Protein AF-X0XYL5-F1 (afdb_monomer_lite)

InterPro domains:
  IPR029063 S-adenosyl-L-methionine-dependent methyltransferase superfamily [G3DSA:3.40.50.150] (1-114)

Radius of gyration: 23.71 Å; chains: 1; bounding box: 48×34×96 Å

Sequence (244 aa):
TFLQTTERSFDIINISLLDSLTASAAGLYALNESHLYTIEAIEQALSKLRPKGILSITRMLKNPPRDSLKTLATVAEALGKYRASHPAEHIIMIRSWATATIVVSPHPFSDSQIRDARDFVSRCSFDFVHFPGIKPQDINLNHILEEPVYYQSAQRILSDESATFYHSYPYNIYPATDDRPYFFDFFKWKTLPHMIRAMPRQWLLFSEWGYLILAATLLQAVCASTVFIILPLFIAKPIKAVRS

Organism: NCBI:txid412755

Structure (mmCIF, N/CA/C/O backbone):
data_AF-X0XYL5-F1
#
_entry.id   AF-X0XYL5-F1
#
loop_
_atom_site.group_PDB
_atom_site.id
_atom_site.type_symbol
_atom_site.label_atom_id
_atom_site.label_alt_id
_atom_site.label_comp_id
_atom_site.label_asym_id
_atom_site.label_entity_id
_atom_site.label_seq_id
_atom_site.pdbx_PDB_ins_code
_atom_site.Cartn_x
_atom_site.Cartn_y
_atom_site.Cartn_z
_atom_site.occupancy
_atom_site.B_iso_or_equiv
_atom_site.auth_seq_id
_atom_site.auth_comp_id
_atom_site.auth_asym_id
_atom_site.auth_atom_id
_atom_site.pdbx_PDB_model_num
ATOM 1 N N . THR A 1 1 ? -12.067 -16.936 -8.744 1.00 63.50 1 THR A N 1
ATOM 2 C CA . THR A 1 1 ? -11.390 -17.019 -7.422 1.00 63.50 1 THR A CA 1
ATOM 3 C C . THR A 1 1 ? -12.337 -17.550 -6.356 1.00 63.50 1 THR A C 1
ATOM 5 O O . THR A 1 1 ? -13.529 -17.318 -6.474 1.00 63.50 1 THR A O 1
ATOM 8 N N . PHE A 1 2 ? -11.853 -18.232 -5.307 1.00 79.31 2 PHE A N 1
ATOM 9 C CA . PHE A 1 2 ? -12.688 -18.769 -4.207 1.00 79.31 2 PHE A CA 1
ATOM 10 C C . PHE A 1 2 ? -13.660 -17.734 -3.601 1.00 79.31 2 PHE A C 1
ATOM 12 O O . PHE A 1 2 ? -14.811 -18.059 -3.311 1.00 79.31 2 PHE A O 1
ATOM 19 N N . LEU A 1 3 ? -13.226 -16.473 -3.474 1.00 80.81 3 LEU A N 1
ATOM 20 C CA . LEU A 1 3 ? -14.065 -15.374 -2.981 1.00 80.81 3 LEU A CA 1
ATOM 21 C C . LEU A 1 3 ? -15.240 -15.020 -3.915 1.00 80.81 3 LEU A C 1
ATOM 23 O O . LEU A 1 3 ? -16.261 -14.548 -3.427 1.00 80.81 3 LEU A O 1
ATOM 27 N N . GLN A 1 4 ? -15.138 -15.287 -5.224 1.00 78.19 4 GLN A N 1
ATOM 28 C CA . GLN A 1 4 ? -16.235 -15.075 -6.184 1.00 78.19 4 GLN A CA 1
ATOM 29 C C . GLN A 1 4 ? -17.339 -16.123 -6.034 1.00 78.19 4 GLN A C 1
ATOM 31 O O . GLN A 1 4 ? -18.503 -15.823 -6.263 1.00 78.19 4 GLN A O 1
ATOM 36 N N . THR A 1 5 ? -16.980 -17.352 -5.663 1.00 83.44 5 THR A N 1
ATOM 37 C CA . THR A 1 5 ? -17.913 -18.487 -5.638 1.00 83.44 5 THR A CA 1
ATOM 38 C C . THR A 1 5 ? -18.524 -18.738 -4.264 1.00 83.44 5 THR A C 1
ATOM 40 O O . THR A 1 5 ? -19.523 -19.438 -4.158 1.00 83.44 5 THR A O 1
ATOM 43 N N . THR A 1 6 ? -17.911 -18.224 -3.196 1.00 87.19 6 THR A N 1
ATOM 44 C CA . THR A 1 6 ? -18.370 -18.472 -1.826 1.00 87.19 6 THR A CA 1
ATOM 45 C C . THR A 1 6 ? -19.394 -17.437 -1.369 1.00 87.19 6 THR A C 1
ATOM 47 O O . THR A 1 6 ? -19.210 -16.231 -1.541 1.00 87.19 6 THR A O 1
ATOM 50 N N . GLU A 1 7 ? -20.457 -17.892 -0.711 1.00 86.12 7 GLU A N 1
ATOM 51 C CA . GLU A 1 7 ? -21.422 -17.019 -0.026 1.00 86.12 7 GLU A CA 1
ATOM 52 C C . GLU A 1 7 ? -21.029 -16.726 1.428 1.00 86.12 7 GLU A C 1
ATOM 54 O O . GLU A 1 7 ? -21.658 -15.911 2.097 1.00 86.12 7 GLU A O 1
ATOM 59 N N . ARG A 1 8 ? -19.974 -17.372 1.940 1.00 90.44 8 ARG A N 1
ATOM 60 C CA . ARG A 1 8 ? -19.551 -17.205 3.334 1.00 90.44 8 ARG A CA 1
ATOM 61 C C . ARG A 1 8 ? -18.894 -15.846 3.565 1.00 90.44 8 ARG A C 1
ATOM 63 O O . ARG A 1 8 ? -18.091 -15.396 2.750 1.00 90.44 8 ARG A O 1
ATOM 70 N N . SER A 1 9 ? -19.173 -15.268 4.733 1.00 92.75 9 SER A N 1
ATOM 71 C CA . SER A 1 9 ? -18.467 -14.096 5.257 1.00 92.75 9 SER A CA 1
ATOM 72 C C . SER A 1 9 ? -17.418 -14.488 6.298 1.00 92.75 9 SER A C 1
ATOM 74 O O . SER A 1 9 ? -17.644 -15.392 7.112 1.00 92.75 9 SER A O 1
ATOM 76 N N . PHE A 1 10 ? -16.303 -13.763 6.309 1.00 95.06 10 PHE A N 1
ATOM 77 C CA . PHE A 1 10 ? -15.118 -14.052 7.114 1.00 95.06 10 PHE A CA 1
ATOM 78 C C . PHE A 1 10 ? -14.847 -12.956 8.149 1.00 95.06 10 PHE A C 1
ATOM 80 O O . PHE A 1 10 ? -15.151 -11.785 7.925 1.00 95.06 10 PHE A O 1
ATOM 87 N N . ASP A 1 11 ? -14.250 -13.331 9.279 1.00 95.31 11 ASP A N 1
ATOM 88 C CA . ASP A 1 11 ? -13.738 -12.367 10.263 1.00 95.31 11 ASP A CA 1
ATOM 89 C C . ASP A 1 11 ? -12.356 -11.840 9.858 1.00 95.31 11 ASP A C 1
ATOM 91 O O . ASP A 1 11 ? -12.018 -10.695 10.131 1.00 95.31 11 ASP A O 1
ATOM 95 N N . ILE A 1 12 ? -11.543 -12.665 9.197 1.00 95.62 12 ILE A N 1
ATOM 96 C CA . ILE A 1 12 ? -10.207 -12.284 8.740 1.00 95.62 12 ILE A CA 1
ATOM 97 C C . ILE A 1 12 ? -9.994 -12.842 7.338 1.00 95.62 12 ILE A C 1
ATOM 99 O O . ILE A 1 12 ? -10.179 -14.037 7.103 1.00 95.62 12 ILE A O 1
ATOM 103 N N . ILE A 1 13 ? -9.562 -11.979 6.424 1.00 95.06 13 ILE A N 1
ATOM 104 C CA . ILE A 1 13 ? -8.978 -12.370 5.141 1.00 95.06 13 ILE A CA 1
ATOM 105 C C . ILE A 1 13 ? -7.523 -11.911 5.176 1.00 95.06 13 ILE A C 1
ATOM 107 O O . ILE A 1 13 ? -7.245 -10.750 5.459 1.00 95.06 13 ILE A O 1
ATOM 111 N N . ASN A 1 14 ? -6.580 -12.817 4.926 1.00 92.94 14 ASN A N 1
ATOM 112 C CA . ASN A 1 14 ? -5.156 -12.499 4.975 1.00 92.94 14 ASN A CA 1
ATOM 113 C C . ASN A 1 14 ? -4.488 -12.806 3.638 1.00 92.94 14 ASN A C 1
ATOM 115 O O . ASN A 1 14 ? -4.497 -13.951 3.186 1.00 92.94 14 ASN A O 1
ATOM 119 N N . ILE A 1 15 ? -3.869 -11.791 3.043 1.00 89.56 15 ILE A N 1
ATOM 120 C CA . ILE A 1 15 ? -3.019 -11.928 1.865 1.00 89.56 15 ILE A CA 1
ATOM 121 C C . ILE A 1 15 ? -1.571 -11.980 2.356 1.00 89.56 15 ILE A C 1
ATOM 123 O O . ILE A 1 15 ? -0.951 -10.967 2.692 1.00 89.56 15 ILE A O 1
ATOM 127 N N . SER A 1 16 ? -1.072 -13.210 2.465 1.00 76.50 16 SER A N 1
ATOM 128 C CA . SER A 1 16 ? 0.205 -13.541 3.098 1.00 76.50 16 SER A CA 1
ATOM 129 C C . SER A 1 16 ? 1.414 -13.145 2.246 1.00 76.50 16 SER A C 1
ATOM 131 O O . SER A 1 16 ? 1.365 -13.140 1.019 1.00 76.50 16 SER A O 1
ATOM 133 N N . LEU A 1 17 ? 2.558 -12.935 2.903 1.00 72.69 17 LEU A N 1
ATOM 134 C CA . LEU A 1 17 ? 3.843 -12.649 2.254 1.00 72.69 17 LEU A CA 1
ATOM 135 C C . LEU A 1 17 ? 4.373 -13.809 1.380 1.00 72.69 17 LEU A C 1
ATOM 137 O O . LEU A 1 17 ? 5.239 -13.585 0.539 1.00 72.69 17 LEU A O 1
ATOM 141 N N . LEU A 1 18 ? 3.892 -15.044 1.565 1.00 57.97 18 LEU A N 1
ATOM 142 C CA . LEU A 1 18 ? 4.393 -16.248 0.877 1.00 57.97 18 LEU A CA 1
ATOM 143 C C . LEU A 1 18 ? 4.354 -16.153 -0.659 1.00 57.97 18 LEU A C 1
ATOM 145 O O . LEU A 1 18 ? 5.278 -16.642 -1.313 1.00 57.97 18 LEU A O 1
ATOM 149 N N . ASP A 1 19 ? 3.378 -15.438 -1.222 1.00 55.56 19 ASP A N 1
ATOM 150 C CA . ASP A 1 19 ? 3.300 -15.186 -2.669 1.00 55.56 19 ASP A CA 1
ATOM 151 C C . ASP A 1 19 ? 4.434 -14.275 -3.171 1.00 55.56 19 ASP A C 1
ATOM 153 O O . ASP A 1 19 ? 4.812 -14.319 -4.338 1.00 55.56 19 ASP A O 1
ATOM 157 N N . SER A 1 20 ? 5.025 -13.459 -2.290 1.00 51.75 20 SER A N 1
ATOM 158 C CA . SER A 1 20 ? 6.180 -12.612 -2.619 1.00 51.75 20 SER A CA 1
ATOM 159 C C . SER A 1 20 ? 7.513 -13.362 -2.591 1.00 51.75 20 SER A C 1
ATOM 161 O O . SER A 1 20 ? 8.421 -13.016 -3.342 1.00 51.75 20 SER A O 1
ATOM 163 N N . LEU A 1 21 ? 7.633 -14.388 -1.739 1.00 48.59 21 LEU A N 1
ATOM 164 C CA . LEU A 1 21 ? 8.860 -15.167 -1.551 1.00 48.59 21 LEU A CA 1
ATOM 165 C C . LEU A 1 21 ? 9.067 -16.161 -2.695 1.00 48.59 21 LEU A C 1
ATOM 167 O O . LEU A 1 21 ? 10.136 -16.170 -3.301 1.00 48.59 21 LEU A O 1
ATOM 171 N N . THR A 1 22 ? 8.041 -16.939 -3.047 1.00 47.28 22 THR A N 1
ATOM 172 C CA . THR A 1 22 ? 8.106 -17.906 -4.162 1.00 47.28 22 THR A CA 1
ATOM 173 C C . THR A 1 22 ? 8.287 -17.228 -5.521 1.00 47.28 22 THR A C 1
ATOM 175 O O . THR A 1 22 ? 8.944 -17.773 -6.404 1.00 47.28 22 THR A O 1
ATOM 178 N N . ALA A 1 23 ? 7.783 -16.005 -5.676 1.00 49.09 23 ALA A N 1
ATOM 179 C CA . ALA A 1 23 ? 7.851 -15.272 -6.932 1.00 49.09 23 ALA A CA 1
ATOM 180 C C . ALA A 1 23 ? 9.105 -14.383 -7.105 1.00 49.09 23 ALA A C 1
ATOM 182 O O . ALA A 1 23 ? 9.326 -13.816 -8.175 1.00 49.09 23 ALA A O 1
ATOM 183 N N . SER A 1 24 ? 9.960 -14.289 -6.081 1.00 44.91 24 SER A N 1
ATOM 184 C CA . SER A 1 24 ? 11.189 -13.476 -6.079 1.00 44.91 24 SER A CA 1
ATOM 185 C C . SER A 1 24 ? 12.369 -14.063 -6.879 1.00 44.91 24 SER A C 1
ATOM 187 O O . SER A 1 24 ? 13.399 -13.407 -7.020 1.00 44.91 24 SER A O 1
ATOM 189 N N . ALA A 1 25 ? 12.241 -15.271 -7.436 1.00 44.97 25 ALA A N 1
ATOM 190 C CA . ALA A 1 25 ? 13.390 -16.072 -7.863 1.00 44.97 25 ALA A CA 1
ATOM 191 C C . ALA A 1 25 ? 14.099 -15.666 -9.179 1.00 44.97 25 ALA A C 1
ATOM 193 O O . ALA A 1 25 ? 15.120 -16.274 -9.485 1.00 44.97 25 ALA A O 1
ATOM 194 N N . ALA A 1 26 ? 13.635 -14.689 -9.980 1.00 44.34 26 ALA A N 1
ATOM 195 C CA . ALA A 1 26 ? 14.262 -14.469 -11.304 1.00 44.34 26 ALA A CA 1
ATOM 196 C C . ALA A 1 26 ? 14.123 -13.081 -11.974 1.00 44.34 26 ALA A C 1
ATOM 198 O O . ALA A 1 26 ? 14.318 -12.981 -13.182 1.00 44.34 26 ALA A O 1
ATOM 199 N N . GLY A 1 27 ? 13.754 -12.000 -11.273 1.00 47.53 27 GLY A N 1
ATOM 200 C CA . GLY A 1 27 ? 13.695 -10.648 -11.880 1.00 47.53 27 GLY A CA 1
ATOM 201 C C . GLY A 1 27 ? 12.648 -10.441 -12.998 1.00 47.53 27 GLY A C 1
ATOM 202 O O . GLY A 1 27 ? 12.496 -9.331 -13.499 1.00 47.53 27 GLY A O 1
ATOM 203 N N . LEU A 1 28 ? 11.883 -11.480 -13.346 1.00 51.81 28 LEU A N 1
ATOM 204 C CA . LEU A 1 28 ? 10.793 -11.501 -14.332 1.00 51.81 28 LEU A CA 1
ATOM 205 C C . LEU A 1 28 ? 9.436 -11.038 -13.752 1.00 51.81 28 LEU A C 1
ATOM 207 O O . LEU A 1 28 ? 8.401 -11.175 -14.398 1.00 51.81 28 LEU A O 1
ATOM 211 N N . TYR A 1 29 ? 9.416 -10.500 -12.526 1.00 63.84 29 TYR A N 1
ATOM 212 C CA . TYR A 1 29 ? 8.187 -10.317 -11.743 1.00 63.84 29 TYR A CA 1
ATOM 213 C C . TYR A 1 29 ? 7.312 -9.138 -12.183 1.00 63.84 29 TYR A C 1
ATOM 215 O O . TYR A 1 29 ? 6.097 -9.215 -12.049 1.00 63.84 29 TYR A O 1
ATOM 223 N N . ALA A 1 30 ? 7.894 -8.084 -12.766 1.00 57.09 30 ALA A N 1
ATOM 224 C CA . ALA A 1 30 ? 7.129 -6.936 -13.266 1.00 57.09 30 ALA A CA 1
ATOM 225 C C . ALA A 1 30 ? 6.091 -7.317 -14.341 1.00 57.09 30 ALA A C 1
ATOM 227 O O . ALA A 1 30 ? 5.104 -6.613 -14.518 1.00 57.09 30 ALA A O 1
ATOM 228 N N . LEU A 1 31 ? 6.313 -8.439 -15.032 1.00 59.81 31 LEU A N 1
ATOM 229 C CA . LEU A 1 31 ? 5.459 -8.951 -16.106 1.00 59.81 31 LEU A CA 1
ATOM 230 C C . LEU A 1 31 ? 4.443 -9.988 -15.612 1.00 59.81 31 LEU A C 1
ATOM 232 O O . LEU A 1 31 ? 3.652 -10.484 -16.406 1.00 59.81 31 LEU A O 1
ATOM 236 N N . ASN A 1 32 ? 4.494 -10.363 -14.330 1.00 66.00 32 ASN A N 1
ATOM 237 C CA . ASN A 1 32 ? 3.594 -11.359 -13.772 1.00 66.00 32 ASN A CA 1
ATOM 238 C C . ASN A 1 32 ? 2.282 -10.693 -13.342 1.00 66.00 32 ASN A C 1
ATOM 240 O O . ASN A 1 32 ? 2.279 -9.717 -12.584 1.00 66.00 32 ASN A O 1
ATOM 244 N N . GLU A 1 33 ? 1.175 -11.231 -13.837 1.00 68.94 33 GLU A N 1
ATOM 245 C CA . GLU A 1 33 ? -0.166 -10.765 -13.523 1.00 68.94 33 GLU A CA 1
ATOM 246 C C . GLU A 1 33 ? -0.575 -11.263 -12.136 1.00 68.94 33 GLU A C 1
ATOM 248 O O . GLU A 1 33 ? -0.563 -12.458 -11.838 1.00 68.94 33 GLU A O 1
ATOM 253 N N . SER A 1 34 ? -0.946 -10.332 -11.261 1.00 77.44 34 SER A N 1
ATOM 254 C CA . SER A 1 34 ? -1.435 -10.641 -9.927 1.00 77.44 34 SER A CA 1
ATOM 255 C C . SER A 1 34 ? -2.778 -9.975 -9.682 1.00 77.44 34 SER A C 1
ATOM 257 O O . SER A 1 34 ? -2.866 -8.824 -9.258 1.00 77.44 34 SER A O 1
ATOM 259 N N . HIS A 1 35 ? -3.834 -10.760 -9.875 1.00 81.75 35 HIS A N 1
ATOM 260 C CA . HIS A 1 35 ? -5.211 -10.372 -9.572 1.00 81.75 35 HIS A CA 1
ATOM 261 C C . HIS A 1 35 ? -5.528 -10.349 -8.069 1.00 81.75 35 HIS A C 1
ATOM 263 O O . HIS A 1 35 ? -6.663 -10.112 -7.691 1.00 81.75 35 HIS A O 1
ATOM 269 N N . LEU A 1 36 ? -4.565 -10.633 -7.184 1.00 84.75 36 LEU A N 1
ATOM 270 C CA . LEU A 1 36 ? -4.791 -10.584 -5.732 1.00 84.75 36 LEU A CA 1
ATOM 271 C C . LEU A 1 36 ? -4.647 -9.174 -5.152 1.00 84.75 36 LEU A C 1
ATOM 273 O O . LEU A 1 36 ? -5.128 -8.915 -4.052 1.00 84.75 36 LEU A O 1
ATOM 277 N N . TYR A 1 37 ? -3.977 -8.277 -5.875 1.00 87.12 37 TYR A N 1
ATOM 278 C CA . TYR A 1 37 ? -3.655 -6.927 -5.410 1.00 87.12 37 TYR A CA 1
ATOM 279 C C . TYR A 1 37 ? -4.290 -5.850 -6.293 1.00 87.12 37 TYR A C 1
ATOM 281 O O . TYR A 1 37 ? -3.730 -4.763 -6.421 1.00 87.12 37 TYR A O 1
ATOM 289 N N . THR A 1 38 ? -5.418 -6.160 -6.933 1.00 93.56 38 THR A N 1
ATOM 290 C CA . THR A 1 38 ? -6.198 -5.207 -7.728 1.00 93.56 38 THR A CA 1
ATOM 291 C C . THR A 1 38 ? -7.268 -4.540 -6.874 1.00 93.56 38 THR A C 1
ATOM 293 O O . THR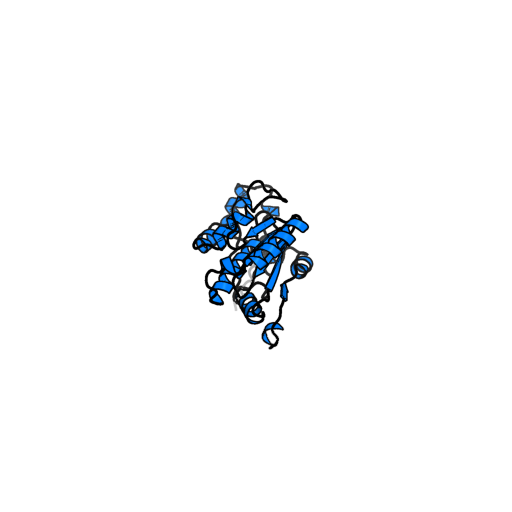 A 1 38 ? -7.660 -5.050 -5.819 1.00 93.56 38 THR A O 1
ATOM 296 N N . ILE A 1 39 ? -7.745 -3.383 -7.328 1.00 95.94 39 ILE A N 1
ATOM 297 C CA . ILE A 1 39 ? -8.856 -2.667 -6.701 1.00 95.94 39 ILE A CA 1
ATOM 298 C C . ILE A 1 39 ? -10.071 -3.588 -6.562 1.00 95.94 39 ILE A C 1
ATOM 300 O O . ILE A 1 39 ? -10.652 -3.687 -5.485 1.00 95.94 39 ILE A O 1
ATOM 304 N N . GLU A 1 40 ? -10.408 -4.298 -7.635 1.00 94.62 40 GLU A N 1
ATOM 305 C CA . GLU A 1 40 ? -11.567 -5.183 -7.713 1.00 94.62 40 GLU A CA 1
ATOM 306 C C . GLU A 1 40 ? -11.446 -6.360 -6.732 1.00 94.62 40 GLU A C 1
ATOM 308 O O . GLU A 1 40 ? -12.409 -6.716 -6.048 1.00 94.62 40 GLU A O 1
ATOM 313 N N . ALA A 1 41 ? -10.247 -6.933 -6.590 1.00 92.38 41 ALA A N 1
ATOM 314 C CA . ALA A 1 41 ? -9.998 -8.005 -5.633 1.00 92.38 41 ALA A CA 1
ATOM 315 C C . ALA A 1 41 ? -10.093 -7.535 -4.176 1.00 92.38 41 ALA A C 1
ATOM 317 O O . ALA A 1 41 ? -10.631 -8.255 -3.331 1.00 92.38 41 ALA A O 1
ATOM 318 N N . ILE A 1 42 ? -9.608 -6.326 -3.874 1.00 95.19 42 ILE A N 1
ATOM 319 C CA . ILE A 1 42 ? -9.721 -5.736 -2.534 1.00 95.19 42 ILE A CA 1
ATOM 320 C C . ILE A 1 42 ? -11.181 -5.398 -2.222 1.00 95.19 42 ILE A C 1
ATOM 322 O O . ILE A 1 42 ? -11.658 -5.741 -1.142 1.00 95.19 42 ILE A O 1
ATOM 326 N N . GLU A 1 43 ? -11.914 -4.794 -3.158 1.00 94.88 43 GLU A N 1
ATOM 327 C CA . GLU A 1 43 ? -13.347 -4.512 -3.017 1.00 94.88 43 GLU A CA 1
ATOM 328 C C . GLU A 1 43 ? -14.138 -5.803 -2.759 1.00 94.88 43 GLU A C 1
ATOM 330 O O . GLU A 1 43 ? -14.950 -5.889 -1.832 1.00 94.88 43 GLU A O 1
ATOM 335 N N . GLN A 1 44 ? -13.829 -6.859 -3.513 1.00 93.00 44 GLN A N 1
ATOM 336 C CA . GLN A 1 44 ? -14.413 -8.171 -3.291 1.00 93.00 44 GLN A CA 1
ATOM 337 C C . GLN A 1 44 ? -14.068 -8.728 -1.907 1.00 93.00 44 GLN A C 1
ATOM 339 O O . GLN A 1 44 ? -14.961 -9.242 -1.229 1.00 93.00 44 GLN A O 1
ATOM 344 N N . ALA A 1 45 ? -12.812 -8.635 -1.470 1.00 94.19 45 ALA A N 1
ATOM 345 C CA . ALA A 1 45 ? -12.420 -9.076 -0.137 1.00 94.19 45 ALA A CA 1
ATOM 346 C C . ALA A 1 45 ? -13.210 -8.324 0.946 1.00 94.19 45 ALA A C 1
ATOM 348 O O . ALA A 1 45 ? -13.773 -8.970 1.829 1.00 94.19 45 ALA A O 1
ATOM 349 N N . LEU A 1 46 ? -13.345 -6.998 0.831 1.00 94.44 46 LEU A N 1
ATOM 350 C CA . LEU A 1 46 ? -14.139 -6.173 1.747 1.00 94.44 46 LEU A CA 1
ATOM 351 C C . LEU A 1 46 ? -15.611 -6.608 1.790 1.00 94.44 46 LEU A C 1
ATOM 353 O O . LEU A 1 46 ? -16.158 -6.775 2.877 1.00 94.44 46 LEU A O 1
ATOM 357 N N . SER A 1 47 ? -16.226 -6.896 0.636 1.00 93.50 47 SER A N 1
ATOM 358 C CA . SER A 1 47 ? -17.623 -7.363 0.559 1.00 93.50 47 SER A CA 1
ATOM 359 C C . SER A 1 47 ? -17.873 -8.717 1.244 1.00 93.50 47 SER A C 1
ATOM 361 O O . SER A 1 47 ? -19.008 -9.053 1.585 1.00 93.50 47 SER A O 1
ATOM 363 N N . LYS A 1 48 ? -16.816 -9.518 1.441 1.00 94.56 48 LYS A N 1
ATOM 364 C CA . LYS A 1 48 ? -16.873 -10.830 2.102 1.00 94.56 48 LYS A CA 1
ATOM 365 C C . LYS A 1 48 ? -16.454 -10.773 3.568 1.00 94.56 48 LYS A C 1
ATOM 367 O O . LYS A 1 48 ? -16.484 -11.807 4.239 1.00 94.56 48 LYS A O 1
ATOM 372 N N . LEU A 1 49 ? -16.096 -9.607 4.096 1.00 95.38 49 LEU A N 1
ATOM 373 C CA . LEU A 1 49 ? -15.838 -9.444 5.521 1.00 95.38 49 LEU A CA 1
ATOM 374 C C . LEU A 1 49 ? -17.139 -9.241 6.294 1.00 95.38 49 LEU A C 1
ATOM 376 O O . LEU A 1 49 ? -18.082 -8.596 5.843 1.00 95.38 49 LEU A O 1
ATOM 380 N N . ARG A 1 50 ? -17.181 -9.786 7.509 1.00 94.44 50 ARG A N 1
ATOM 381 C CA . ARG A 1 50 ? -18.205 -9.420 8.494 1.00 94.44 50 ARG A CA 1
ATOM 382 C C . ARG A 1 50 ? -18.001 -7.966 8.949 1.00 94.44 50 ARG A C 1
ATOM 384 O O . ARG A 1 50 ? -16.905 -7.436 8.787 1.00 94.44 50 ARG A O 1
ATOM 391 N N . PRO A 1 51 ? -18.989 -7.323 9.602 1.00 89.44 51 PRO A N 1
ATOM 392 C CA . PRO A 1 51 ? -18.881 -5.914 9.995 1.00 89.44 51 PRO A CA 1
ATOM 393 C C . PRO A 1 51 ? -17.644 -5.553 10.831 1.00 89.44 51 PRO A C 1
ATOM 395 O O . PRO A 1 51 ? -17.117 -4.457 10.682 1.00 89.44 51 PRO A O 1
ATOM 398 N N . LYS A 1 52 ? -17.171 -6.474 11.682 1.00 89.81 52 LYS A N 1
ATOM 399 C CA . LYS A 1 52 ? -15.951 -6.322 12.498 1.00 89.81 52 LYS A CA 1
ATOM 400 C C . LYS A 1 52 ? -14.728 -7.037 11.912 1.00 89.81 52 LYS A C 1
ATOM 402 O O . LYS A 1 52 ? -13.714 -7.164 12.594 1.00 89.81 52 LYS A O 1
ATOM 407 N N . GLY A 1 53 ? -14.858 -7.578 10.705 1.00 95.19 53 GLY A N 1
ATOM 408 C CA . GLY A 1 53 ? -13.803 -8.333 10.059 1.00 95.19 53 GLY A CA 1
ATOM 409 C C . GLY A 1 53 ? -12.726 -7.431 9.470 1.00 95.19 53 GLY A C 1
ATOM 410 O O . GLY A 1 53 ? -12.961 -6.251 9.220 1.00 95.19 53 GLY A O 1
ATOM 411 N N . ILE A 1 54 ? -11.545 -7.997 9.240 1.00 96.88 54 ILE A N 1
ATOM 412 C CA . ILE A 1 54 ? -10.393 -7.269 8.709 1.00 96.88 54 ILE A CA 1
ATOM 413 C C . ILE A 1 54 ? -9.743 -7.991 7.528 1.00 96.88 54 ILE A C 1
ATOM 415 O O . ILE A 1 54 ? -9.612 -9.216 7.506 1.00 96.88 54 ILE A O 1
ATOM 419 N N . LEU A 1 55 ? -9.290 -7.207 6.557 1.00 97.19 55 LEU A N 1
ATOM 420 C CA . LEU A 1 55 ? -8.370 -7.627 5.510 1.00 97.19 55 LEU A CA 1
ATOM 421 C C . LEU A 1 55 ? -6.955 -7.240 5.936 1.00 97.19 55 LEU A C 1
ATOM 423 O O . LEU A 1 55 ? -6.693 -6.072 6.195 1.00 97.19 55 LEU A O 1
ATOM 427 N N . SER A 1 56 ? -6.045 -8.206 5.993 1.00 96.62 56 SER A N 1
ATOM 428 C CA . SER A 1 56 ? -4.628 -7.989 6.293 1.00 96.62 56 SER A CA 1
ATOM 429 C C . SER A 1 56 ? -3.784 -8.284 5.059 1.00 96.62 56 SER A C 1
ATOM 431 O O . SER A 1 56 ? -3.904 -9.355 4.464 1.00 96.62 56 SER A O 1
ATOM 433 N N . ILE A 1 57 ? -2.926 -7.343 4.671 1.00 95.62 57 ILE A N 1
ATOM 434 C CA . ILE A 1 57 ? -2.006 -7.480 3.539 1.00 95.62 57 ILE A CA 1
ATOM 435 C C . ILE A 1 57 ? -0.598 -7.133 4.012 1.00 95.62 57 ILE A C 1
ATOM 437 O O . ILE A 1 57 ? -0.339 -5.998 4.416 1.00 95.62 57 ILE A O 1
ATOM 441 N N . THR A 1 58 ? 0.331 -8.089 3.931 1.00 93.56 58 THR A N 1
ATOM 442 C CA . THR A 1 58 ? 1.734 -7.880 4.327 1.00 93.56 58 THR A CA 1
ATOM 443 C C . THR A 1 58 ? 2.661 -7.925 3.119 1.00 93.56 58 THR A C 1
ATOM 445 O O . THR A 1 58 ? 2.628 -8.873 2.336 1.00 93.56 58 THR A O 1
ATOM 448 N N . ARG A 1 59 ? 3.537 -6.922 2.990 1.00 91.12 59 ARG A N 1
ATOM 449 C CA . ARG A 1 59 ? 4.547 -6.812 1.925 1.00 91.12 59 ARG A CA 1
ATOM 450 C C . ARG A 1 59 ? 5.941 -6.565 2.499 1.00 91.12 59 ARG A C 1
ATOM 452 O O . ARG A 1 59 ? 6.077 -5.971 3.567 1.00 91.12 59 ARG A O 1
ATOM 459 N N . MET A 1 60 ? 6.977 -6.977 1.767 1.00 87.75 60 MET A N 1
ATOM 460 C CA . MET A 1 60 ? 8.363 -6.616 2.089 1.00 87.75 60 MET A CA 1
ATOM 461 C C . MET A 1 60 ? 8.554 -5.100 1.982 1.00 87.75 60 MET A C 1
ATOM 463 O O . MET A 1 60 ? 8.090 -4.475 1.024 1.00 87.75 60 MET A O 1
ATOM 467 N N . LEU A 1 61 ? 9.272 -4.519 2.941 1.00 88.56 61 LEU A N 1
ATOM 468 C CA . LEU A 1 61 ? 9.769 -3.156 2.830 1.00 88.56 61 LEU A CA 1
ATOM 469 C C . LEU A 1 61 ? 10.855 -3.095 1.764 1.00 88.56 61 LEU A C 1
ATOM 471 O O . LEU A 1 61 ? 11.678 -3.998 1.617 1.00 88.56 61 LEU A O 1
ATOM 475 N N . LYS A 1 62 ? 10.868 -1.989 1.031 1.00 85.19 62 LYS A N 1
ATOM 476 C CA . LYS A 1 62 ? 11.909 -1.669 0.061 1.00 85.19 62 LYS A CA 1
ATOM 477 C C . LYS A 1 62 ? 12.324 -0.231 0.289 1.00 85.19 62 LYS A C 1
ATOM 479 O O . LYS A 1 62 ? 11.494 0.602 0.634 1.00 85.19 62 LYS A O 1
ATOM 484 N N . ASN A 1 63 ? 13.597 0.062 0.080 1.00 79.88 63 ASN A N 1
ATOM 485 C CA . ASN A 1 63 ? 14.072 1.434 0.032 1.00 79.88 63 ASN A CA 1
ATOM 486 C C . ASN A 1 63 ? 14.515 1.739 -1.407 1.00 79.88 63 ASN A C 1
ATOM 488 O O . ASN A 1 63 ? 15.337 0.986 -1.927 1.00 79.88 63 ASN A O 1
ATOM 492 N N . PRO A 1 64 ? 13.973 2.766 -2.082 1.00 85.81 64 PRO A N 1
ATOM 493 C CA . PRO A 1 64 ? 12.788 3.540 -1.701 1.00 85.81 64 PRO A CA 1
ATOM 494 C C . PRO A 1 64 ? 11.496 2.688 -1.652 1.00 85.81 64 PRO A C 1
ATOM 496 O O . PRO A 1 64 ? 11.446 1.634 -2.306 1.00 85.81 64 PRO A O 1
ATOM 499 N N . PRO A 1 65 ? 10.465 3.114 -0.891 1.00 90.81 65 PRO A N 1
ATOM 500 C CA . PRO A 1 65 ? 9.196 2.392 -0.764 1.00 90.81 65 PRO A CA 1
ATOM 501 C C . PRO A 1 65 ? 8.501 2.124 -2.109 1.00 90.81 65 PRO A C 1
ATOM 503 O O . PRO A 1 65 ? 8.380 3.005 -2.951 1.00 90.81 65 PRO A O 1
ATOM 506 N N . ARG A 1 66 ? 8.022 0.894 -2.324 1.00 90.25 66 ARG A N 1
ATOM 507 C CA . ARG A 1 66 ? 7.382 0.470 -3.587 1.00 90.25 66 ARG A CA 1
ATOM 508 C C . ARG A 1 66 ? 6.098 -0.310 -3.324 1.00 90.25 66 ARG A C 1
ATOM 510 O O . ARG A 1 66 ? 5.032 0.291 -3.232 1.00 90.25 66 ARG A O 1
ATOM 517 N N . ASP A 1 67 ? 6.212 -1.624 -3.121 1.00 90.44 67 ASP A N 1
ATOM 518 C CA . ASP A 1 67 ? 5.094 -2.556 -2.933 1.00 90.44 67 ASP A CA 1
ATOM 519 C C . ASP A 1 67 ? 4.093 -2.073 -1.881 1.00 90.44 67 ASP A C 1
ATOM 521 O O . ASP A 1 67 ? 2.890 -2.053 -2.125 1.00 90.44 67 ASP A O 1
ATOM 525 N N . SER A 1 68 ? 4.582 -1.648 -0.716 1.00 93.50 68 SER A N 1
ATOM 526 C CA . SER A 1 68 ? 3.734 -1.179 0.381 1.00 93.50 68 SER A CA 1
ATOM 527 C C . SER A 1 68 ? 2.944 0.080 0.015 1.00 93.50 68 SER A C 1
ATOM 529 O O . SER A 1 68 ? 1.788 0.199 0.404 1.00 93.50 68 SER A O 1
ATOM 531 N N . LEU A 1 69 ? 3.534 0.996 -0.764 1.00 95.94 69 LEU A N 1
ATOM 532 C CA . LEU A 1 69 ? 2.855 2.215 -1.212 1.00 95.94 69 LEU A CA 1
ATOM 533 C C . LEU A 1 69 ? 1.820 1.918 -2.291 1.00 95.94 69 LEU A C 1
ATOM 535 O O . LEU A 1 69 ? 0.702 2.408 -2.196 1.00 95.94 69 LEU A O 1
ATOM 539 N N . LYS A 1 70 ? 2.154 1.075 -3.275 1.00 95.69 70 LYS A N 1
ATOM 540 C CA . LYS A 1 70 ? 1.188 0.649 -4.297 1.00 95.69 70 LYS A CA 1
ATOM 541 C C . LYS A 1 70 ? 0.032 -0.140 -3.681 1.00 95.69 70 LYS A C 1
ATOM 543 O O . LYS A 1 70 ? -1.111 0.039 -4.086 1.00 95.69 70 LYS A O 1
ATOM 548 N N . THR A 1 71 ? 0.306 -0.959 -2.660 1.00 95.75 71 THR A N 1
ATOM 549 C CA . THR A 1 71 ? -0.742 -1.647 -1.884 1.00 95.75 71 THR A CA 1
ATOM 550 C C . THR A 1 71 ? -1.654 -0.634 -1.205 1.00 95.75 71 THR A C 1
ATOM 552 O O . THR A 1 71 ? -2.865 -0.723 -1.362 1.00 95.75 71 THR A O 1
ATOM 555 N N . LEU A 1 72 ? -1.091 0.353 -0.497 1.00 97.69 72 LEU A N 1
ATOM 556 C CA . LEU A 1 72 ? -1.877 1.389 0.174 1.00 97.69 72 LEU A CA 1
ATOM 557 C C . LEU A 1 72 ? -2.720 2.199 -0.819 1.00 97.69 72 LEU A C 1
ATOM 559 O O . LEU A 1 72 ? -3.899 2.415 -0.568 1.00 97.69 72 LEU A O 1
ATOM 563 N N . ALA A 1 73 ? -2.137 2.587 -1.954 1.00 97.44 73 ALA A N 1
ATOM 564 C CA . ALA A 1 73 ? -2.833 3.287 -3.029 1.00 97.44 73 ALA A CA 1
ATOM 565 C C . ALA A 1 73 ? -4.009 2.462 -3.574 1.00 97.44 73 ALA A C 1
ATOM 567 O O . ALA A 1 73 ? -5.115 2.972 -3.720 1.00 97.44 73 ALA A O 1
ATOM 568 N N . THR A 1 74 ? -3.786 1.167 -3.817 1.00 96.94 74 THR A N 1
ATOM 569 C CA . THR A 1 74 ? -4.828 0.250 -4.302 1.00 96.94 74 THR A CA 1
ATOM 570 C C . THR A 1 74 ? -5.941 0.070 -3.267 1.00 96.94 74 THR A C 1
ATOM 572 O O . THR A 1 74 ? -7.115 0.117 -3.617 1.00 96.94 74 THR A O 1
ATOM 575 N N . VAL A 1 75 ? -5.589 -0.073 -1.986 1.00 97.31 75 VAL A N 1
ATOM 576 C CA . VAL A 1 75 ? -6.553 -0.150 -0.877 1.00 97.31 75 VAL A CA 1
ATOM 577 C C . VAL A 1 75 ? -7.387 1.127 -0.769 1.00 97.31 75 VAL A C 1
ATOM 579 O O . VAL A 1 75 ? -8.604 1.043 -0.625 1.00 97.31 75 VAL A O 1
ATOM 582 N N . ALA A 1 76 ? -6.751 2.298 -0.831 1.00 96.69 76 ALA A N 1
ATOM 583 C CA . ALA A 1 76 ? -7.432 3.584 -0.717 1.00 96.69 76 ALA A CA 1
ATOM 584 C C . ALA A 1 76 ? -8.454 3.779 -1.848 1.00 96.69 76 ALA A C 1
ATOM 586 O O . ALA A 1 76 ? -9.602 4.140 -1.588 1.00 96.69 76 ALA A O 1
ATOM 587 N N . GLU A 1 77 ? -8.066 3.453 -3.084 1.00 96.06 77 GLU A N 1
ATOM 588 C CA . GLU A 1 77 ? -8.952 3.511 -4.251 1.00 96.06 77 GLU A CA 1
ATOM 589 C C . GLU A 1 77 ? -10.099 2.488 -4.149 1.00 96.06 77 GLU A C 1
ATOM 591 O O . GLU A 1 77 ? -11.254 2.807 -4.436 1.00 96.06 77 GLU A O 1
ATOM 596 N N . ALA A 1 78 ? -9.815 1.271 -3.671 1.00 96.44 78 ALA A N 1
ATOM 597 C CA . ALA A 1 78 ? -10.830 0.240 -3.462 1.00 96.44 78 ALA A CA 1
ATOM 598 C C . ALA A 1 78 ? -11.866 0.629 -2.405 1.00 96.44 78 ALA A C 1
ATOM 600 O O . ALA A 1 78 ? -13.056 0.409 -2.609 1.00 96.44 78 ALA A O 1
ATOM 601 N N . LEU A 1 79 ? -11.447 1.261 -1.307 1.00 96.25 79 LEU A N 1
ATOM 602 C CA . LEU A 1 79 ? -12.369 1.817 -0.312 1.00 96.25 79 LEU A CA 1
ATOM 603 C C . LEU A 1 79 ? -13.242 2.931 -0.902 1.00 96.25 79 LEU A C 1
ATOM 605 O O . LEU A 1 79 ? -14.434 2.996 -0.598 1.00 96.25 79 LEU A O 1
ATOM 609 N N . GLY A 1 80 ? -12.675 3.760 -1.785 1.00 93.19 80 GLY A N 1
ATOM 610 C CA . GLY A 1 80 ? -13.425 4.753 -2.554 1.00 93.19 80 GLY A CA 1
ATOM 611 C C . GLY A 1 80 ? -14.527 4.116 -3.409 1.00 93.19 80 GLY A C 1
ATOM 612 O O . GLY A 1 80 ? -15.688 4.521 -3.314 1.00 93.19 80 GLY A O 1
ATOM 613 N N . LYS A 1 81 ? -14.206 3.066 -4.181 1.00 92.12 81 LYS A N 1
ATOM 614 C CA . LYS A 1 81 ? -15.199 2.311 -4.975 1.00 92.12 81 LYS A CA 1
ATOM 615 C C . LYS A 1 81 ? -16.228 1.579 -4.110 1.00 92.12 81 LYS A C 1
ATOM 617 O O . LYS A 1 81 ? -17.415 1.596 -4.433 1.00 92.12 81 LYS A O 1
ATOM 622 N N . TYR A 1 82 ? -15.799 1.052 -2.962 1.00 90.44 82 TYR A N 1
ATOM 623 C CA . TYR A 1 82 ? -16.658 0.444 -1.941 1.00 90.44 82 TYR A CA 1
ATOM 624 C C . TYR A 1 82 ? -17.585 1.463 -1.240 1.00 90.44 82 TYR A C 1
ATOM 626 O O . TYR A 1 82 ? -18.412 1.086 -0.411 1.00 90.44 82 TYR A O 1
ATOM 634 N N . ARG A 1 83 ? -17.493 2.758 -1.589 1.00 88.38 83 ARG A N 1
ATOM 635 C CA . ARG A 1 83 ? -18.282 3.875 -1.036 1.00 88.38 83 ARG A CA 1
ATOM 636 C C . ARG A 1 83 ? -18.066 4.102 0.461 1.00 88.38 83 ARG A C 1
ATOM 638 O O . ARG A 1 83 ? -18.952 4.618 1.143 1.00 88.38 83 ARG A O 1
ATOM 645 N N . ALA A 1 84 ? -16.888 3.748 0.971 1.00 87.38 84 ALA A N 1
ATOM 646 C CA . ALA A 1 84 ? -16.483 4.114 2.319 1.00 87.38 84 ALA A CA 1
ATOM 647 C C . ALA A 1 84 ? -16.298 5.638 2.407 1.00 87.38 84 ALA A C 1
ATOM 649 O O . ALA A 1 84 ? -15.568 6.238 1.616 1.00 87.38 84 ALA A O 1
ATOM 650 N N . SER A 1 85 ? -16.962 6.280 3.368 1.00 84.12 85 SER A N 1
ATOM 651 C CA . SER A 1 85 ? -16.692 7.683 3.687 1.00 84.12 85 SER A CA 1
ATOM 652 C C . SER A 1 85 ? -15.336 7.783 4.385 1.00 84.12 85 SER A C 1
ATOM 654 O O . SER A 1 85 ? -15.084 7.036 5.319 1.00 84.12 85 SER A O 1
ATOM 656 N N . HIS A 1 86 ? -14.475 8.698 3.936 1.00 91.69 86 HIS A N 1
ATOM 657 C CA . HIS A 1 86 ? -13.122 8.899 4.475 1.00 91.69 86 HIS A CA 1
ATOM 658 C C . HIS A 1 86 ? -12.274 7.604 4.526 1.00 91.69 86 HIS A C 1
ATOM 660 O O . HIS A 1 86 ? -12.036 7.059 5.604 1.00 91.69 86 HIS A O 1
ATOM 666 N N . PRO A 1 87 ? -11.736 7.123 3.384 1.00 94.12 87 PRO A N 1
ATOM 667 C CA . PRO A 1 87 ? -10.946 5.884 3.310 1.00 94.12 87 PRO A CA 1
ATOM 668 C C . PRO A 1 87 ? -9.829 5.753 4.358 1.00 94.12 87 PRO A C 1
ATOM 670 O O . PRO A 1 87 ? -9.542 4.655 4.829 1.00 94.12 87 PRO A O 1
ATOM 673 N N . ALA A 1 88 ? -9.221 6.867 4.774 1.00 96.19 88 ALA A N 1
ATOM 674 C CA . ALA A 1 88 ? -8.188 6.886 5.805 1.00 96.19 88 ALA A CA 1
ATOM 675 C C . ALA A 1 88 ? -8.660 6.346 7.171 1.00 96.19 88 ALA A C 1
ATOM 677 O O . ALA A 1 88 ? -7.840 5.817 7.921 1.00 96.19 88 ALA A O 1
ATOM 678 N N . GLU A 1 89 ? -9.953 6.444 7.499 1.00 97.44 89 GLU A N 1
ATOM 679 C CA . GLU A 1 89 ? -10.517 5.947 8.764 1.00 97.44 89 GLU A CA 1
ATOM 680 C C . GLU A 1 89 ? -10.654 4.416 8.800 1.00 97.44 89 GLU A C 1
ATOM 682 O O . GLU A 1 89 ? -10.771 3.805 9.863 1.00 97.44 89 GLU A O 1
ATOM 687 N N . HIS A 1 90 ? -10.598 3.782 7.631 1.00 97.62 90 HIS A N 1
ATOM 688 C CA . HIS A 1 90 ? -10.757 2.343 7.439 1.00 97.62 90 HIS A CA 1
ATOM 689 C C . HIS A 1 90 ? -9.424 1.590 7.391 1.00 97.62 90 HIS A C 1
ATOM 691 O O . HIS A 1 90 ? -9.418 0.380 7.155 1.00 97.62 90 HIS A O 1
ATOM 697 N N . ILE A 1 91 ? -8.296 2.286 7.572 1.00 98.38 91 ILE A N 1
ATOM 698 C CA . ILE A 1 91 ? -6.951 1.747 7.357 1.00 98.38 91 ILE A CA 1
ATOM 699 C C . ILE A 1 91 ? -6.098 1.916 8.615 1.00 98.38 91 ILE A C 1
ATOM 701 O O . ILE A 1 91 ? -5.989 3.004 9.176 1.00 98.38 91 ILE A O 1
ATOM 705 N N . ILE A 1 92 ? -5.401 0.847 8.994 1.00 98.56 92 ILE A N 1
ATOM 706 C CA . ILE A 1 92 ? -4.240 0.893 9.884 1.00 98.56 92 ILE A CA 1
ATOM 707 C C . ILE A 1 92 ? -3.056 0.315 9.115 1.00 98.56 92 ILE A C 1
ATOM 709 O O . ILE A 1 92 ? -3.145 -0.761 8.532 1.00 98.56 92 ILE A O 1
ATOM 713 N N . MET A 1 93 ? -1.929 1.015 9.112 1.00 98.31 93 MET A N 1
ATOM 714 C CA . MET A 1 93 ? -0.694 0.558 8.490 1.00 98.31 93 MET A CA 1
ATOM 715 C C . MET A 1 93 ? 0.446 0.620 9.496 1.00 98.31 93 MET A C 1
ATOM 717 O O . MET A 1 93 ? 0.702 1.653 10.115 1.00 98.31 93 MET A O 1
ATOM 721 N N . ILE A 1 94 ? 1.159 -0.491 9.614 1.00 97.81 94 ILE A N 1
ATOM 722 C CA . ILE A 1 94 ? 2.310 -0.653 10.499 1.00 97.81 94 ILE A CA 1
ATOM 723 C C . ILE A 1 94 ? 3.506 -1.165 9.707 1.00 97.81 94 ILE A C 1
ATOM 725 O O . ILE A 1 94 ? 3.355 -1.763 8.637 1.00 97.81 94 ILE A O 1
ATOM 729 N N . ARG A 1 95 ? 4.704 -0.963 10.247 1.00 96.31 95 ARG A N 1
ATOM 730 C CA . ARG A 1 95 ? 5.942 -1.511 9.704 1.00 96.31 95 ARG A CA 1
ATOM 731 C C . ARG A 1 95 ? 6.813 -2.130 10.789 1.00 96.31 95 ARG A C 1
ATOM 733 O O . ARG A 1 95 ? 6.899 -1.623 11.904 1.00 96.31 95 ARG A O 1
ATOM 740 N N . SER A 1 96 ? 7.480 -3.214 10.426 1.00 93.75 96 SER A N 1
ATOM 741 C CA . SER A 1 96 ? 8.618 -3.770 11.150 1.00 93.75 96 SER A CA 1
ATOM 742 C C . SER A 1 96 ? 9.924 -3.261 10.522 1.00 93.75 96 SER A C 1
ATOM 744 O O . SER A 1 96 ? 9.918 -2.326 9.718 1.00 93.75 96 SER A O 1
ATOM 746 N N . TRP A 1 97 ? 11.049 -3.900 10.839 1.00 89.62 97 TRP A N 1
ATOM 747 C CA . TRP A 1 97 ? 12.317 -3.663 10.150 1.00 89.62 97 TRP A CA 1
ATOM 748 C C . TRP A 1 97 ? 12.331 -4.176 8.695 1.00 89.62 97 TRP A C 1
ATOM 750 O O . TRP A 1 97 ? 13.094 -3.659 7.881 1.00 89.62 97 TR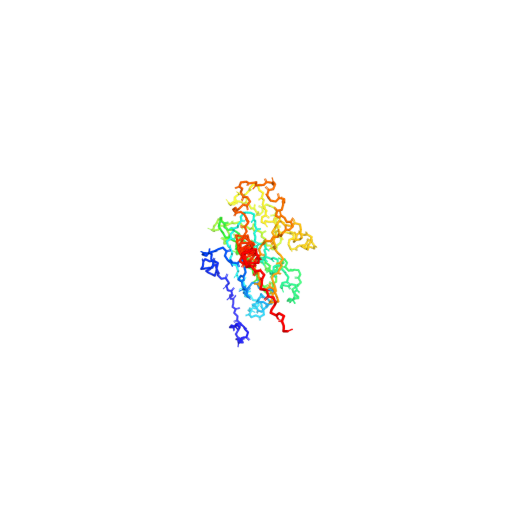P A O 1
ATOM 760 N N . ALA A 1 98 ? 11.498 -5.169 8.350 1.00 90.38 98 ALA A N 1
ATOM 761 C CA . ALA A 1 98 ? 11.536 -5.854 7.049 1.00 90.38 98 ALA A CA 1
ATOM 762 C C . ALA A 1 98 ? 10.207 -5.853 6.283 1.00 90.38 98 ALA A C 1
ATOM 764 O O . ALA A 1 98 ? 10.200 -6.083 5.075 1.00 90.38 98 ALA A O 1
ATOM 765 N N . THR A 1 99 ? 9.079 -5.615 6.950 1.00 93.75 99 THR A N 1
ATOM 766 C CA . THR A 1 99 ? 7.739 -5.724 6.352 1.00 93.75 99 THR A CA 1
ATOM 767 C C . THR A 1 99 ? 6.848 -4.537 6.695 1.00 93.75 99 THR A C 1
ATOM 769 O O . THR A 1 99 ? 6.998 -3.918 7.745 1.00 93.75 99 THR A O 1
ATOM 772 N N . ALA A 1 100 ? 5.900 -4.232 5.813 1.00 95.50 100 ALA A N 1
ATOM 773 C CA . ALA A 1 100 ? 4.740 -3.403 6.114 1.00 95.50 100 ALA A CA 1
ATOM 774 C C . ALA A 1 100 ? 3.482 -4.267 6.081 1.00 95.50 100 ALA A C 1
ATOM 776 O O . ALA A 1 100 ? 3.318 -5.075 5.165 1.00 95.50 100 ALA A O 1
ATOM 777 N N . THR A 1 101 ? 2.586 -4.051 7.040 1.00 97.00 101 THR A N 1
ATOM 778 C CA . THR A 1 101 ? 1.256 -4.663 7.063 1.00 97.00 101 THR A CA 1
ATOM 779 C C . THR A 1 101 ? 0.207 -3.568 7.020 1.00 97.00 101 THR A C 1
ATOM 781 O O . THR A 1 101 ? 0.245 -2.637 7.825 1.00 97.00 101 THR A O 1
ATOM 784 N N . ILE A 1 102 ? -0.723 -3.695 6.080 1.00 97.88 102 ILE A N 1
ATOM 785 C CA . ILE A 1 102 ? -1.906 -2.851 5.958 1.00 97.88 102 ILE A CA 1
ATOM 786 C C . ILE A 1 102 ? -3.099 -3.689 6.399 1.00 97.88 102 ILE A C 1
ATOM 788 O O . ILE A 1 102 ? -3.323 -4.781 5.878 1.00 97.88 102 ILE A O 1
ATOM 792 N N . VAL A 1 103 ? -3.845 -3.171 7.365 1.00 97.81 103 VAL A N 1
ATOM 793 C CA . VAL A 1 103 ? -5.095 -3.737 7.851 1.00 97.81 103 VAL A CA 1
ATOM 794 C C . VAL A 1 103 ? -6.226 -2.811 7.433 1.00 97.81 103 VAL A C 1
ATOM 796 O O . VAL A 1 103 ? -6.155 -1.601 7.646 1.00 97.81 103 VAL A O 1
ATOM 799 N N . VAL A 1 104 ? -7.259 -3.388 6.833 1.00 97.88 104 VAL A N 1
ATOM 800 C CA . VAL A 1 104 ? -8.401 -2.668 6.272 1.00 97.88 104 VAL A CA 1
ATOM 801 C C . VAL A 1 104 ? -9.687 -3.245 6.837 1.00 97.88 104 VAL A C 1
ATOM 803 O O . VAL A 1 104 ? -9.822 -4.463 6.943 1.00 97.88 104 VAL A O 1
ATOM 806 N N . SER A 1 105 ? -10.634 -2.383 7.185 1.00 96.88 105 SER A N 1
ATOM 807 C CA . SER A 1 105 ? -11.945 -2.770 7.706 1.00 96.88 105 SER A CA 1
ATOM 808 C C . SER A 1 105 ? -13.067 -2.187 6.836 1.00 96.88 105 SER A C 1
ATOM 810 O O . SER A 1 105 ? -12.943 -1.056 6.357 1.00 96.88 105 SER A O 1
ATOM 812 N N . PRO A 1 106 ? -14.194 -2.902 6.641 1.00 95.00 106 PRO A N 1
ATOM 813 C CA . PRO A 1 106 ? -15.356 -2.351 5.943 1.00 95.00 106 PRO A CA 1
ATOM 814 C C . PRO A 1 106 ? -16.008 -1.183 6.704 1.00 95.00 106 PRO A C 1
ATOM 816 O O . PRO A 1 106 ? -16.739 -0.408 6.097 1.00 95.00 106 PRO A O 1
ATOM 819 N N . HIS A 1 107 ? -15.725 -1.028 8.003 1.00 94.75 107 HIS A N 1
ATOM 820 C CA . HIS A 1 107 ? -16.174 0.092 8.843 1.00 94.75 107 HIS A CA 1
ATOM 821 C C . HIS A 1 107 ? -14.979 0.861 9.432 1.00 94.75 107 HIS A C 1
ATOM 823 O O . HIS A 1 107 ? -13.934 0.234 9.650 1.00 94.75 107 HIS A O 1
ATOM 829 N N . PRO A 1 108 ? -15.127 2.164 9.746 1.00 96.50 108 PRO A N 1
ATOM 830 C CA . PRO A 1 108 ? -14.084 2.947 10.405 1.00 96.50 108 PRO A CA 1
ATOM 831 C C . PRO A 1 108 ? -13.565 2.269 11.675 1.00 96.50 108 PRO A C 1
ATOM 833 O O . PRO A 1 108 ? -14.343 1.704 12.453 1.00 96.50 108 PRO A O 1
ATOM 836 N N . PHE A 1 109 ? -12.253 2.325 11.900 1.00 97.00 109 PHE A N 1
ATOM 837 C CA . PHE A 1 109 ? -11.668 1.780 13.120 1.00 97.00 109 PHE A CA 1
ATOM 838 C C . PHE A 1 109 ? -12.066 2.620 14.335 1.00 97.00 109 PHE A C 1
ATOM 840 O O . PHE A 1 109 ? -11.867 3.830 14.376 1.00 97.00 109 PHE A O 1
ATOM 847 N N . SER A 1 110 ? -12.594 1.946 15.353 1.00 96.12 110 SER A N 1
ATOM 848 C CA . SER A 1 110 ? -12.916 2.555 16.645 1.00 96.12 110 SER A CA 1
ATOM 849 C C . SER A 1 110 ? -11.667 2.826 17.486 1.00 96.12 110 SER A C 1
ATOM 851 O O . SER A 1 110 ? -10.660 2.124 17.373 1.00 96.12 110 SER A O 1
ATOM 853 N N . ASP A 1 111 ? -11.771 3.752 18.442 1.00 96.50 111 ASP A N 1
ATOM 854 C CA . ASP A 1 111 ? -10.688 4.039 19.391 1.00 96.50 111 ASP A CA 1
ATOM 855 C C . ASP A 1 111 ? -10.222 2.800 20.169 1.00 96.50 111 ASP A C 1
ATOM 857 O O . ASP A 1 111 ? -9.047 2.692 20.511 1.00 96.50 111 ASP A O 1
ATOM 861 N N . SER A 1 112 ? -11.119 1.847 20.461 1.00 96.69 112 SER A N 1
ATOM 862 C CA . SER A 1 112 ? -10.729 0.580 21.093 1.00 96.69 112 SER A CA 1
ATOM 863 C C . SER A 1 112 ? -9.835 -0.259 20.189 1.00 96.69 112 SER A C 1
ATOM 865 O O . SER A 1 112 ? -8.806 -0.734 20.649 1.00 96.69 112 SER A O 1
ATOM 867 N N . GLN A 1 113 ? -10.162 -0.371 18.899 1.00 96.50 113 GLN A N 1
ATOM 868 C CA . GLN A 1 113 ? -9.331 -1.117 17.947 1.00 96.50 113 GLN A CA 1
ATOM 869 C C . GLN A 1 113 ? -7.981 -0.427 17.719 1.00 96.50 113 GLN A C 1
ATOM 871 O O . GLN A 1 113 ? -6.962 -1.097 17.566 1.00 96.50 113 GLN A O 1
ATOM 876 N N . ILE A 1 114 ? -7.951 0.910 17.735 1.00 97.56 114 ILE A N 1
ATOM 877 C CA . ILE A 1 114 ? -6.705 1.682 17.645 1.00 97.56 114 ILE A CA 1
ATOM 878 C C . ILE A 1 114 ? -5.837 1.461 18.894 1.00 97.56 114 ILE A C 1
ATOM 880 O O . ILE A 1 114 ? -4.618 1.325 18.773 1.00 97.56 114 ILE A O 1
ATOM 884 N N . ARG A 1 115 ? -6.436 1.376 20.092 1.00 97.38 115 ARG A N 1
ATOM 885 C CA . ARG A 1 115 ? -5.713 1.001 21.321 1.00 97.38 115 ARG A CA 1
ATOM 886 C C . ARG A 1 115 ? -5.144 -0.415 21.235 1.00 97.38 115 ARG A C 1
ATOM 888 O O . ARG A 1 115 ? -3.952 -0.580 21.473 1.00 97.38 115 ARG A O 1
ATOM 895 N N . ASP A 1 116 ? -5.935 -1.389 20.791 1.00 96.75 116 ASP A N 1
ATOM 896 C CA . ASP A 1 116 ? -5.469 -2.770 20.610 1.00 96.75 116 ASP A CA 1
ATOM 897 C C . ASP A 1 116 ? -4.291 -2.843 19.617 1.00 96.75 116 ASP A C 1
ATOM 899 O O . ASP A 1 116 ? -3.301 -3.546 19.841 1.00 96.75 116 ASP A O 1
ATOM 903 N N . ALA A 1 117 ? -4.359 -2.067 18.529 1.00 97.00 117 ALA A N 1
ATOM 904 C CA . ALA A 1 117 ? -3.267 -1.947 17.569 1.00 97.00 117 ALA A CA 1
ATOM 905 C C . ALA A 1 117 ? -2.015 -1.316 18.197 1.00 97.00 117 ALA A C 1
ATOM 907 O O . ALA A 1 117 ? -0.901 -1.758 17.915 1.00 97.00 117 ALA A O 1
ATOM 908 N N . ARG A 1 118 ? -2.170 -0.307 19.063 1.00 96.94 118 ARG A N 1
ATOM 909 C CA . ARG A 1 118 ? -1.051 0.339 19.766 1.00 96.94 118 ARG A CA 1
ATOM 910 C C . ARG A 1 118 ? -0.348 -0.627 20.713 1.00 96.94 118 ARG A C 1
ATOM 912 O O . ARG A 1 118 ? 0.881 -0.687 20.702 1.00 96.94 118 ARG A O 1
ATOM 919 N N . ASP A 1 119 ? -1.110 -1.429 21.448 1.00 97.31 119 ASP A N 1
ATOM 920 C CA . ASP A 1 119 ? -0.567 -2.464 22.331 1.00 97.31 119 ASP A CA 1
ATOM 921 C C . ASP A 1 119 ? 0.182 -3.541 21.534 1.00 97.31 119 ASP A C 1
ATOM 923 O O . ASP A 1 119 ? 1.263 -3.984 21.931 1.00 97.31 119 ASP A O 1
ATOM 927 N N . PHE A 1 120 ? -0.351 -3.939 20.372 1.00 96.81 120 PHE A N 1
ATOM 928 C CA . PHE A 1 120 ? 0.333 -4.852 19.454 1.00 96.81 120 PHE A CA 1
ATOM 929 C C . PHE A 1 120 ? 1.655 -4.266 18.938 1.00 96.81 120 PHE A C 1
ATOM 931 O O . PHE A 1 120 ? 2.694 -4.921 19.024 1.00 96.81 120 PHE A O 1
ATOM 938 N N . VAL A 1 121 ? 1.628 -3.029 18.435 1.00 96.75 121 VAL A N 1
ATOM 939 C CA . VAL A 1 121 ? 2.807 -2.339 17.893 1.00 96.75 121 VAL A CA 1
ATOM 940 C C . VAL A 1 121 ? 3.885 -2.165 18.958 1.00 96.75 121 VAL A C 1
ATOM 942 O O . VAL A 1 121 ? 5.051 -2.443 18.684 1.00 96.75 121 VAL A O 1
ATOM 945 N N . SER A 1 122 ? 3.501 -1.788 20.180 1.00 95.44 122 SER A N 1
ATOM 946 C CA . SER A 1 122 ? 4.423 -1.657 21.311 1.00 95.44 122 SER A CA 1
ATOM 947 C C . SER A 1 122 ? 5.068 -2.996 21.679 1.00 95.44 122 SER A C 1
ATOM 949 O O . SER A 1 122 ? 6.292 -3.079 21.769 1.00 95.44 122 SER A O 1
ATOM 951 N N . ARG A 1 123 ? 4.272 -4.070 21.806 1.00 97.31 123 ARG A N 1
ATOM 952 C CA . ARG A 1 123 ? 4.770 -5.413 22.150 1.00 97.31 123 ARG A CA 1
ATOM 953 C C . ARG A 1 123 ? 5.733 -5.982 21.107 1.00 97.31 123 ARG A C 1
ATOM 955 O O . ARG A 1 123 ? 6.648 -6.717 21.463 1.00 97.31 123 ARG A O 1
ATOM 962 N N . CYS A 1 124 ? 5.513 -5.676 19.832 1.00 95.81 124 CYS A N 1
ATOM 963 C CA . CYS A 1 124 ? 6.347 -6.154 18.729 1.00 95.81 124 CYS A CA 1
ATOM 964 C C . CYS A 1 124 ? 7.489 -5.195 18.357 1.00 95.81 124 CYS A C 1
ATOM 966 O O . CYS A 1 124 ? 8.226 -5.487 17.417 1.00 95.81 124 CYS A O 1
ATOM 968 N N . SER A 1 125 ? 7.623 -4.059 19.052 1.00 95.94 125 SER A N 1
ATOM 969 C CA . SER A 1 125 ? 8.564 -2.981 18.710 1.00 95.94 125 SER A CA 1
ATOM 970 C C . SER A 1 125 ? 8.434 -2.516 17.255 1.00 95.94 125 SER A C 1
ATOM 972 O O . SER A 1 125 ? 9.419 -2.199 16.598 1.00 95.94 125 SER A O 1
ATOM 974 N N . PHE A 1 126 ? 7.214 -2.503 16.722 1.00 97.00 126 PHE A N 1
ATOM 975 C CA . PHE A 1 126 ? 6.918 -2.019 15.375 1.00 97.00 126 PHE A CA 1
ATOM 976 C C . PHE A 1 126 ? 6.694 -0.506 15.373 1.00 97.00 126 PHE A C 1
ATOM 978 O O . PHE A 1 126 ? 6.627 0.133 16.419 1.00 97.00 126 PHE A O 1
ATOM 985 N N . ASP A 1 127 ? 6.552 0.079 14.189 1.00 97.00 127 ASP A N 1
ATOM 986 C CA . ASP A 1 127 ? 6.211 1.489 14.024 1.00 97.00 127 ASP A CA 1
ATOM 987 C C . ASP A 1 127 ? 4.901 1.642 13.268 1.00 97.00 127 ASP A C 1
ATOM 989 O O . ASP A 1 127 ? 4.626 0.906 12.316 1.00 97.00 127 ASP A O 1
ATOM 993 N N . PHE A 1 128 ? 4.115 2.648 13.637 1.00 97.94 128 PHE A N 1
ATOM 994 C CA . PHE A 1 128 ? 2.988 3.057 12.816 1.00 97.94 128 PHE A CA 1
ATOM 995 C C . PHE A 1 128 ? 3.460 3.799 11.563 1.00 97.94 128 PHE A C 1
ATOM 997 O O . PHE A 1 128 ? 4.436 4.552 11.565 1.00 97.94 128 PHE A O 1
ATOM 1004 N N . VAL A 1 129 ? 2.726 3.573 10.480 1.00 97.62 129 VAL A N 1
ATOM 1005 C CA . VAL A 1 129 ? 2.780 4.356 9.243 1.00 97.62 129 VAL A CA 1
ATOM 1006 C C . VAL A 1 129 ? 1.490 5.155 9.085 1.00 97.62 129 VAL A C 1
ATOM 1008 O O . VAL A 1 129 ? 1.539 6.304 8.661 1.00 97.62 129 VAL A O 1
ATOM 1011 N N . HIS A 1 130 ? 0.347 4.564 9.447 1.00 98.31 130 HIS A N 1
ATOM 1012 C CA . HIS A 1 130 ? -0.954 5.226 9.456 1.00 98.31 130 HIS A CA 1
ATOM 1013 C C . HIS A 1 130 ? -1.899 4.566 10.465 1.00 98.31 130 HIS A C 1
ATOM 1015 O O . HIS A 1 130 ? -1.885 3.349 10.635 1.00 98.31 130 HIS A O 1
ATOM 1021 N N . PHE A 1 131 ? -2.740 5.368 11.101 1.00 97.94 131 PHE A N 1
ATOM 1022 C CA . PHE A 1 131 ? -3.990 4.969 11.746 1.00 97.94 131 PHE A CA 1
ATOM 1023 C C . PHE A 1 131 ? -4.881 6.223 11.833 1.00 97.94 131 PHE A C 1
ATOM 1025 O O . PHE A 1 131 ? -4.363 7.339 11.693 1.00 97.94 131 PHE A O 1
ATOM 1032 N N . PRO A 1 132 ? -6.197 6.097 12.061 1.00 97.00 132 PRO A N 1
ATOM 1033 C CA . PRO A 1 132 ? -7.071 7.266 12.143 1.00 97.00 132 PRO A CA 1
ATOM 1034 C C . PRO A 1 132 ? -6.641 8.206 13.283 1.00 97.00 132 PRO A C 1
ATOM 1036 O O . PRO A 1 132 ? -6.559 7.800 14.439 1.00 97.00 132 PRO A O 1
ATOM 1039 N N . GLY A 1 133 ? -6.321 9.461 12.954 1.00 95.25 133 GLY A N 1
ATOM 1040 C CA . GLY A 1 133 ? -5.838 10.450 13.926 1.00 95.25 133 GLY A CA 1
ATOM 1041 C C . GLY A 1 133 ? -4.345 10.369 14.277 1.00 95.25 133 GLY A C 1
ATOM 1042 O O . GLY A 1 133 ? -3.933 10.964 15.276 1.00 95.25 133 GLY A O 1
ATOM 1043 N N . ILE A 1 134 ? -3.535 9.658 13.482 1.00 96.69 134 ILE A N 1
ATOM 1044 C CA . ILE A 1 134 ? -2.078 9.578 13.661 1.00 96.69 134 ILE A CA 1
ATOM 1045 C C . ILE A 1 134 ? -1.411 10.960 13.686 1.00 96.69 134 ILE A C 1
ATOM 1047 O O . ILE A 1 134 ? -1.762 11.851 12.912 1.00 96.69 134 ILE A O 1
ATOM 1051 N N . LYS A 1 135 ? -0.420 11.138 14.569 1.00 94.81 135 LYS A N 1
ATOM 1052 C CA . LYS A 1 135 ? 0.370 12.371 14.676 1.00 94.81 135 LYS A CA 1
ATOM 1053 C C . LYS A 1 135 ? 1.858 12.098 14.430 1.00 94.81 135 LYS A C 1
ATOM 1055 O O . LYS A 1 135 ? 2.317 10.976 14.638 1.00 94.81 135 LYS A O 1
ATOM 1060 N N . PRO A 1 136 ? 2.660 13.123 14.081 1.00 92.25 136 PRO A N 1
ATOM 1061 C CA . PRO A 1 136 ? 4.106 12.967 13.882 1.00 92.25 136 PRO A CA 1
ATOM 1062 C C . PRO A 1 136 ? 4.872 12.387 15.084 1.00 92.25 136 PRO A C 1
ATOM 1064 O O . PRO A 1 136 ? 5.933 11.803 14.911 1.00 92.25 136 PRO A O 1
ATOM 1067 N N . GLN A 1 137 ? 4.340 12.528 16.299 1.00 93.94 137 GLN A N 1
ATOM 1068 C CA . GLN A 1 137 ? 4.919 11.960 17.522 1.00 93.94 137 GLN A CA 1
ATOM 1069 C C . GLN A 1 137 ? 4.689 10.444 17.681 1.00 93.94 137 GLN A C 1
ATOM 1071 O O . GLN A 1 137 ? 5.314 9.823 18.531 1.00 93.94 137 GLN A O 1
ATOM 1076 N N . ASP A 1 138 ? 3.779 9.850 16.901 1.00 93.12 138 ASP A N 1
ATOM 1077 C CA . ASP A 1 138 ? 3.445 8.421 16.963 1.00 93.12 138 ASP A CA 1
ATOM 1078 C C . ASP A 1 138 ? 4.299 7.559 16.011 1.00 93.12 138 ASP A C 1
ATOM 1080 O O . ASP A 1 138 ? 4.126 6.339 15.966 1.00 93.12 138 ASP A O 1
ATOM 1084 N N . ILE A 1 139 ? 5.179 8.172 15.209 1.00 95.06 139 ILE A N 1
ATOM 1085 C CA . ILE A 1 139 ? 5.898 7.498 14.121 1.00 95.06 139 ILE A CA 1
ATOM 1086 C C . ILE A 1 139 ? 7.408 7.467 14.341 1.00 95.06 139 ILE A C 1
ATOM 1088 O O . ILE A 1 139 ? 7.968 8.298 15.046 1.00 95.06 139 ILE A O 1
ATOM 1092 N N . ASN A 1 140 ? 8.071 6.520 13.669 1.00 92.62 140 ASN A N 1
ATOM 1093 C CA . ASN A 1 140 ? 9.534 6.431 13.600 1.00 92.62 140 ASN A CA 1
ATOM 1094 C C . ASN A 1 140 ? 10.221 6.356 14.979 1.00 92.62 140 ASN A C 1
ATOM 1096 O O . ASN A 1 140 ? 11.221 7.030 15.208 1.00 92.62 140 ASN A O 1
ATOM 1100 N N . LEU A 1 141 ? 9.667 5.547 15.886 1.00 93.44 141 LEU A N 1
ATOM 1101 C CA . LEU A 1 141 ? 10.086 5.442 17.284 1.00 93.44 141 LEU A CA 1
ATOM 1102 C C . LEU A 1 141 ? 11.047 4.269 17.516 1.00 93.44 141 LEU A C 1
ATOM 1104 O O . LEU A 1 141 ? 12.037 4.423 18.223 1.00 93.44 141 LEU A O 1
ATOM 1108 N N . ASN A 1 142 ? 10.763 3.105 16.924 1.00 93.38 142 ASN A N 1
ATOM 1109 C CA . ASN A 1 142 ? 11.528 1.874 17.138 1.00 93.38 142 ASN A CA 1
ATOM 1110 C C . ASN A 1 142 ? 12.555 1.642 16.019 1.00 93.38 142 ASN A C 1
ATOM 1112 O O . ASN A 1 142 ? 13.748 1.498 16.277 1.00 93.38 142 ASN A O 1
ATOM 1116 N N . HIS A 1 143 ? 12.114 1.650 14.759 1.00 90.31 143 HIS A N 1
ATOM 1117 C CA . HIS A 1 143 ? 12.967 1.492 13.580 1.00 90.31 143 HIS A CA 1
ATOM 1118 C C . HIS A 1 143 ? 13.220 2.851 12.925 1.00 90.31 143 HIS A C 1
ATOM 1120 O O . HIS A 1 143 ? 12.618 3.185 11.895 1.00 90.31 143 HIS A O 1
ATOM 1126 N N . ILE A 1 144 ? 14.102 3.637 13.541 1.00 91.94 144 ILE A N 1
ATOM 1127 C CA . ILE A 1 144 ? 14.387 5.022 13.156 1.00 91.94 144 ILE A CA 1
ATOM 1128 C C . ILE A 1 144 ? 14.989 5.080 11.745 1.00 91.94 144 ILE A C 1
ATOM 1130 O O . ILE A 1 144 ? 16.058 4.539 11.470 1.00 91.94 144 ILE A O 1
ATOM 1134 N N . LEU A 1 145 ? 14.282 5.763 10.853 1.00 90.88 145 LEU A N 1
ATOM 1135 C CA . LEU A 1 145 ? 14.740 6.188 9.536 1.00 90.88 145 LEU A CA 1
ATOM 1136 C C . LEU A 1 145 ? 15.165 7.658 9.602 1.00 90.88 145 LEU A C 1
ATOM 1138 O O . LEU A 1 145 ? 14.610 8.414 10.400 1.00 90.88 145 LEU A O 1
ATOM 1142 N N . GLU A 1 146 ? 16.100 8.061 8.739 1.00 90.94 146 GLU A N 1
ATOM 1143 C CA . GLU A 1 146 ? 16.541 9.461 8.604 1.00 90.94 146 GLU A CA 1
ATOM 1144 C C . GLU A 1 146 ? 15.358 10.399 8.332 1.00 90.94 146 GLU A C 1
ATOM 1146 O O . GLU A 1 146 ? 15.196 11.422 8.992 1.00 90.94 146 GLU A O 1
ATOM 1151 N N . GLU A 1 147 ? 14.464 9.979 7.437 1.00 91.50 147 GLU A N 1
ATOM 1152 C CA . GLU A 1 147 ? 13.168 10.608 7.219 1.00 91.50 147 GLU A CA 1
ATOM 1153 C C . GLU A 1 147 ? 12.047 9.573 7.386 1.00 91.50 147 GLU A C 1
ATOM 1155 O O . GLU A 1 147 ? 12.195 8.418 6.963 1.00 91.50 147 GLU A O 1
ATOM 1160 N N . PRO A 1 148 ? 10.877 9.953 7.935 1.00 93.38 148 PRO A N 1
ATOM 1161 C CA . PRO A 1 148 ? 9.732 9.060 8.076 1.00 93.38 148 PRO A CA 1
ATOM 1162 C C . PRO A 1 148 ? 8.995 8.875 6.735 1.00 93.38 148 PRO A C 1
ATOM 1164 O O . PRO A 1 148 ? 7.790 9.106 6.624 1.00 93.38 148 PRO A O 1
ATOM 1167 N N . VAL A 1 149 ? 9.724 8.439 5.702 1.00 94.19 149 VAL A N 1
ATOM 1168 C CA . VAL A 1 149 ? 9.285 8.387 4.296 1.00 94.19 149 VAL A CA 1
ATOM 1169 C C . VAL A 1 149 ? 7.995 7.595 4.095 1.00 94.19 149 VAL A C 1
ATOM 1171 O O . VAL A 1 149 ? 7.173 7.963 3.259 1.00 94.19 149 VAL A O 1
ATOM 1174 N N . TYR A 1 150 ? 7.779 6.532 4.877 1.00 95.69 150 TYR A N 1
ATOM 1175 C CA . TYR A 1 150 ? 6.554 5.731 4.818 1.00 95.69 150 TYR A CA 1
ATOM 1176 C C . TYR A 1 150 ? 5.337 6.516 5.300 1.00 95.69 150 TYR A C 1
ATOM 1178 O O . TYR A 1 150 ? 4.318 6.511 4.617 1.00 95.69 150 TYR A O 1
ATOM 1186 N N . TYR A 1 151 ? 5.453 7.211 6.436 1.00 96.44 151 TYR A N 1
ATOM 1187 C CA . TYR A 1 151 ? 4.386 8.055 6.973 1.00 96.44 151 TYR A CA 1
ATOM 1188 C C . TYR A 1 151 ? 4.073 9.194 6.002 1.00 96.44 151 TYR A C 1
ATOM 1190 O O . TYR A 1 151 ? 2.930 9.351 5.590 1.00 96.44 151 TYR A O 1
ATOM 1198 N N . GLN A 1 152 ? 5.093 9.929 5.550 1.00 96.06 152 GLN A N 1
ATOM 1199 C CA . GLN A 1 152 ? 4.908 11.044 4.615 1.00 96.06 152 GLN A CA 1
ATOM 1200 C C . GLN A 1 152 ? 4.248 10.599 3.302 1.00 96.06 152 GLN A C 1
ATOM 1202 O O . GLN A 1 152 ? 3.341 11.263 2.805 1.00 96.06 152 GLN A O 1
ATOM 1207 N N . SER A 1 153 ? 4.677 9.457 2.756 1.00 96.44 153 SER A N 1
ATOM 1208 C CA . SER A 1 153 ? 4.071 8.888 1.550 1.00 96.44 153 SER A CA 1
ATOM 1209 C C . SER A 1 153 ? 2.626 8.462 1.803 1.00 96.44 153 SER A C 1
ATOM 1211 O O . SER A 1 153 ? 1.761 8.769 0.993 1.00 96.44 153 SER A O 1
ATOM 1213 N N . ALA A 1 154 ? 2.341 7.803 2.931 1.00 97.12 154 ALA A N 1
ATOM 1214 C CA . ALA A 1 154 ? 0.987 7.388 3.283 1.00 97.12 154 ALA A CA 1
ATOM 1215 C C . ALA A 1 154 ? 0.033 8.581 3.422 1.00 97.12 154 ALA A C 1
ATOM 1217 O O . ALA A 1 154 ? -1.063 8.535 2.875 1.00 97.12 154 ALA A O 1
ATOM 1218 N N . GLN A 1 155 ? 0.469 9.671 4.061 1.00 96.62 155 GLN A N 1
ATOM 1219 C CA . GLN A 1 155 ? -0.337 10.890 4.181 1.00 96.62 155 GLN A CA 1
ATOM 1220 C C . GLN A 1 155 ? -0.693 11.492 2.812 1.00 96.62 155 GLN A C 1
ATOM 1222 O O . GLN A 1 155 ? -1.821 11.926 2.622 1.00 96.62 155 GLN A O 1
ATOM 1227 N N . ARG A 1 156 ? 0.230 11.473 1.839 1.00 97.12 156 ARG A N 1
ATOM 1228 C CA . ARG A 1 156 ? -0.041 11.946 0.466 1.00 97.12 156 ARG A CA 1
ATOM 1229 C C . ARG A 1 156 ? -0.943 11.009 -0.333 1.00 97.12 156 ARG A C 1
ATOM 1231 O O . ARG A 1 156 ? -1.711 11.463 -1.168 1.00 97.12 156 ARG A O 1
ATOM 1238 N N . ILE A 1 157 ? -0.831 9.700 -0.110 1.00 97.38 157 ILE A N 1
ATOM 1239 C CA . ILE A 1 157 ? -1.681 8.692 -0.765 1.00 97.38 157 ILE A CA 1
ATOM 1240 C C . ILE A 1 157 ? -3.124 8.785 -0.261 1.00 97.38 157 ILE A C 1
ATOM 1242 O O . ILE A 1 157 ? -4.055 8.595 -1.034 1.00 97.38 157 ILE A O 1
ATOM 1246 N N . LEU A 1 158 ? -3.301 9.069 1.030 1.00 96.38 158 LEU A N 1
ATOM 1247 C CA . LEU A 1 158 ? -4.603 9.136 1.693 1.00 96.38 158 LEU A CA 1
ATOM 1248 C C . LEU A 1 158 ? -5.232 10.539 1.674 1.00 96.38 158 LEU A C 1
ATOM 1250 O O . LEU A 1 158 ? -6.263 10.743 2.314 1.00 96.38 158 LEU A O 1
ATOM 1254 N N . SER A 1 159 ? -4.627 11.492 0.963 1.00 95.00 159 SER A N 1
ATOM 1255 C CA . SER A 1 159 ? -5.145 12.847 0.772 1.00 95.00 159 SER A CA 1
ATOM 1256 C C . SER A 1 159 ? -5.577 13.092 -0.676 1.00 95.00 159 SER A C 1
ATOM 1258 O O . SER A 1 159 ? -5.352 12.275 -1.573 1.00 95.00 159 SER A O 1
ATOM 1260 N N . ASP A 1 160 ? -6.138 14.275 -0.924 1.00 93.19 160 ASP A N 1
ATOM 1261 C CA . ASP A 1 160 ? -6.519 14.733 -2.265 1.00 93.19 160 ASP A CA 1
ATOM 1262 C C . ASP A 1 160 ? -5.311 14.934 -3.208 1.00 93.19 160 ASP A C 1
ATOM 1264 O O . ASP A 1 160 ? -5.471 15.121 -4.414 1.00 93.19 160 ASP A O 1
ATOM 1268 N N . GLU A 1 161 ? -4.079 14.864 -2.690 1.00 94.12 161 GLU A N 1
ATOM 1269 C CA . GLU A 1 161 ? -2.843 14.989 -3.474 1.00 94.12 161 GLU A CA 1
ATOM 1270 C C . GLU A 1 161 ? -2.383 13.668 -4.113 1.00 94.12 161 GLU A C 1
ATOM 1272 O O . GLU A 1 161 ? -1.370 13.644 -4.823 1.00 94.12 161 GLU A O 1
ATOM 1277 N N . SER A 1 162 ? -3.108 12.571 -3.883 1.00 95.44 162 SER A N 1
ATOM 1278 C CA . SER A 1 162 ? -2.717 11.214 -4.277 1.00 95.44 162 SER A CA 1
ATOM 1279 C C . SER A 1 162 ? -2.312 11.100 -5.752 1.00 95.44 162 SER A C 1
ATOM 1281 O O . SER A 1 162 ? -1.227 10.602 -6.057 1.00 95.44 162 SER A O 1
ATOM 1283 N N . ALA A 1 163 ? -3.103 11.651 -6.677 1.00 95.12 163 ALA A N 1
ATOM 1284 C CA . ALA A 1 163 ? -2.809 11.619 -8.112 1.00 95.12 163 ALA A CA 1
ATOM 1285 C C . ALA A 1 163 ? -1.493 12.339 -8.472 1.00 95.12 163 ALA A C 1
ATOM 1287 O O . ALA A 1 163 ? -0.678 11.825 -9.250 1.00 95.12 163 ALA A O 1
ATOM 1288 N N . THR A 1 164 ? -1.253 13.509 -7.875 1.00 96.38 164 THR A N 1
ATOM 1289 C CA . THR A 1 164 ? -0.018 14.290 -8.056 1.00 96.38 164 THR A CA 1
ATOM 1290 C C . THR A 1 164 ? 1.184 13.552 -7.471 1.00 96.38 164 THR A C 1
ATOM 1292 O O . THR A 1 164 ? 2.267 13.519 -8.071 1.00 96.38 164 THR A O 1
ATOM 1295 N N . PHE A 1 165 ? 0.995 12.902 -6.322 1.00 96.06 165 PHE A N 1
ATOM 1296 C CA . PHE A 1 165 ? 2.016 12.077 -5.698 1.00 96.06 165 PHE A CA 1
ATOM 1297 C C . PHE A 1 165 ? 2.370 10.864 -6.567 1.00 96.06 165 PHE A C 1
ATOM 1299 O O . PHE A 1 165 ? 3.546 10.660 -6.864 1.00 96.06 165 PHE A O 1
ATOM 1306 N N . TYR A 1 166 ? 1.384 10.119 -7.078 1.00 94.69 166 TYR A N 1
ATOM 1307 C CA . TYR A 1 166 ? 1.623 8.977 -7.968 1.00 94.69 166 TYR A CA 1
ATOM 1308 C C . TYR A 1 166 ? 2.413 9.367 -9.211 1.00 94.69 166 TYR A C 1
ATOM 1310 O O . TYR A 1 166 ? 3.295 8.619 -9.637 1.00 94.69 166 TYR A O 1
ATOM 1318 N N . HIS A 1 167 ? 2.130 10.537 -9.786 1.00 93.25 167 HIS A N 1
ATOM 1319 C CA . HIS A 1 167 ? 2.841 11.025 -10.961 1.00 93.25 167 HIS A CA 1
ATOM 1320 C C . HIS A 1 167 ? 4.306 11.363 -10.645 1.00 93.25 167 HIS A C 1
ATOM 1322 O O . HIS A 1 167 ? 5.209 10.890 -11.341 1.00 93.25 167 HIS A O 1
ATOM 1328 N N . SER A 1 168 ? 4.540 12.138 -9.582 1.00 91.69 168 SER A N 1
ATOM 1329 C CA . SER A 1 168 ? 5.869 12.640 -9.199 1.00 91.69 168 SER A CA 1
ATOM 1330 C C . SER A 1 168 ? 6.780 11.592 -8.548 1.00 91.69 168 SER A C 1
ATOM 1332 O O . SER A 1 168 ? 8.001 11.737 -8.597 1.00 91.69 168 SER A O 1
ATOM 1334 N N . TYR A 1 169 ? 6.220 10.520 -7.979 1.00 91.88 169 TYR A N 1
ATOM 1335 C CA . TYR A 1 169 ? 6.998 9.474 -7.316 1.00 91.88 169 TYR A CA 1
ATOM 1336 C C . TYR A 1 169 ? 7.938 8.740 -8.296 1.00 91.88 169 TYR A C 1
ATOM 1338 O O . TYR A 1 169 ? 7.525 8.435 -9.419 1.00 91.88 169 TYR A O 1
ATOM 1346 N N . PRO A 1 170 ? 9.181 8.386 -7.911 1.00 88.19 170 PRO A N 1
ATOM 1347 C CA . PRO A 1 170 ? 10.158 7.785 -8.828 1.00 88.19 170 PRO A CA 1
ATOM 1348 C C . PRO A 1 170 ? 9.751 6.417 -9.403 1.00 88.19 170 PRO A C 1
ATOM 1350 O O . PRO A 1 170 ? 10.218 6.053 -10.485 1.00 88.19 170 PRO A O 1
ATOM 1353 N N . TYR A 1 171 ? 8.859 5.692 -8.721 1.00 88.69 171 TYR A N 1
ATOM 1354 C CA . TYR A 1 171 ? 8.356 4.371 -9.117 1.00 88.69 171 TYR A CA 1
ATOM 1355 C C . TYR A 1 171 ? 6.866 4.395 -9.479 1.00 88.69 171 TYR A C 1
ATOM 1357 O O . TYR A 1 171 ? 6.124 5.294 -9.074 1.00 88.69 171 TYR A O 1
ATOM 1365 N N . ASN A 1 172 ? 6.418 3.403 -10.253 1.00 90.56 172 ASN A N 1
ATOM 1366 C CA . ASN A 1 172 ? 5.006 3.172 -10.554 1.00 90.56 172 ASN A CA 1
ATOM 1367 C C . ASN A 1 172 ? 4.282 2.601 -9.327 1.00 90.56 172 ASN A C 1
ATOM 1369 O O . ASN A 1 172 ? 4.334 1.405 -9.062 1.00 90.56 172 ASN A O 1
ATOM 1373 N N . ILE A 1 173 ? 3.609 3.48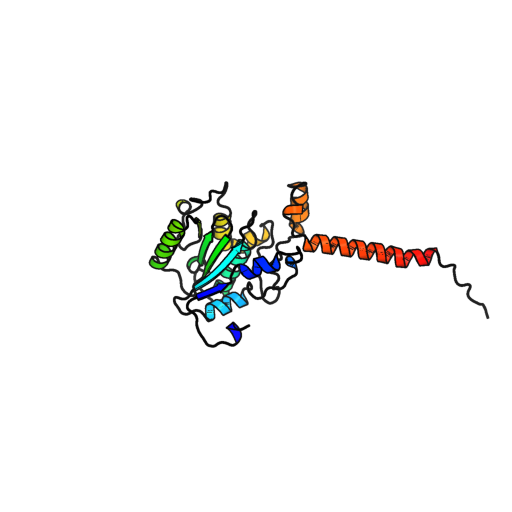0 -8.586 1.00 94.31 173 ILE A N 1
ATOM 1374 C CA . ILE A 1 173 ? 2.777 3.132 -7.426 1.00 94.31 173 ILE A CA 1
ATOM 1375 C C . ILE A 1 173 ? 1.282 3.351 -7.693 1.00 94.31 173 ILE A C 1
ATOM 1377 O O . ILE A 1 173 ? 0.504 3.415 -6.746 1.00 94.31 173 ILE A O 1
ATOM 1381 N N . TYR A 1 174 ? 0.881 3.488 -8.963 1.00 95.00 174 TYR A N 1
ATOM 1382 C CA . TYR A 1 174 ? -0.532 3.625 -9.315 1.00 95.00 174 TYR A CA 1
ATOM 1383 C C . TYR A 1 174 ? -1.314 2.377 -8.872 1.00 95.00 174 TYR A C 1
ATOM 1385 O O . TYR A 1 174 ? -0.781 1.270 -9.001 1.00 95.00 174 TYR A O 1
ATOM 1393 N N . PRO A 1 175 ? -2.558 2.531 -8.384 1.00 94.94 175 PRO A N 1
ATOM 1394 C CA . PRO A 1 175 ? -3.430 1.405 -8.067 1.00 94.94 175 PRO A CA 1
ATOM 1395 C C . PRO A 1 175 ? -3.506 0.382 -9.209 1.00 94.94 175 PRO A C 1
ATOM 1397 O O . PRO A 1 175 ? -3.646 0.764 -10.372 1.00 94.94 175 PRO A O 1
ATOM 1400 N N . ALA A 1 176 ? -3.401 -0.910 -8.890 1.00 91.38 176 ALA A N 1
ATOM 1401 C CA . ALA A 1 176 ? -3.573 -1.967 -9.887 1.00 91.38 176 ALA A CA 1
ATOM 1402 C C . ALA A 1 176 ? -5.065 -2.269 -10.108 1.00 91.38 176 ALA A C 1
ATOM 1404 O O . ALA A 1 176 ? -5.853 -2.244 -9.164 1.00 91.38 176 ALA A O 1
ATOM 1405 N N . THR A 1 177 ? -5.446 -2.583 -11.344 1.00 92.88 177 THR A N 1
ATOM 1406 C CA . THR A 1 177 ? -6.814 -2.977 -11.726 1.00 92.88 177 THR A CA 1
ATOM 1407 C C . THR A 1 177 ? -6.798 -4.355 -12.370 1.00 92.88 177 THR A C 1
ATOM 1409 O O . THR A 1 177 ? -5.751 -4.798 -12.841 1.00 92.88 177 THR A O 1
ATOM 1412 N N . ASP A 1 178 ? -7.946 -5.018 -12.458 1.00 89.81 178 ASP A N 1
ATOM 1413 C CA . ASP A 1 178 ? -8.056 -6.284 -13.199 1.00 89.81 178 ASP A CA 1
ATOM 1414 C C . ASP A 1 178 ? -7.727 -6.150 -14.699 1.00 89.81 178 ASP A C 1
ATOM 1416 O O . ASP A 1 178 ? -7.194 -7.089 -15.282 1.00 89.81 178 ASP A O 1
ATOM 1420 N N . ASP A 1 179 ? -7.943 -4.974 -15.305 1.00 88.50 179 ASP A N 1
ATOM 1421 C CA . ASP A 1 179 ? -7.539 -4.684 -16.695 1.00 88.50 179 ASP A CA 1
ATOM 1422 C C . ASP A 1 179 ? -6.021 -4.478 -16.858 1.00 88.50 179 ASP A C 1
ATOM 1424 O O . ASP A 1 179 ? -5.486 -4.525 -17.969 1.00 88.50 179 ASP A O 1
ATOM 1428 N N . ARG A 1 180 ? -5.313 -4.177 -15.761 1.00 85.38 180 ARG A N 1
ATOM 1429 C CA . ARG A 1 180 ? -3.855 -3.984 -15.718 1.00 85.38 180 ARG A CA 1
ATOM 1430 C C . ARG A 1 180 ? -3.284 -4.599 -14.434 1.00 85.38 180 ARG A C 1
ATOM 1432 O O . ARG A 1 180 ? -2.784 -3.862 -13.575 1.00 85.38 180 ARG A O 1
ATOM 1439 N N . PRO A 1 181 ? -3.301 -5.938 -14.297 1.00 85.94 181 PRO A N 1
ATOM 1440 C CA . PRO A 1 181 ? -2.993 -6.639 -13.048 1.00 85.94 181 PRO A CA 1
ATOM 1441 C C . PRO A 1 181 ? -1.481 -6.734 -12.764 1.00 85.94 181 PRO A C 1
ATOM 1443 O O . PRO A 1 181 ? -1.017 -7.625 -12.055 1.00 85.94 181 PRO A O 1
ATOM 1446 N N . TYR A 1 182 ? -0.675 -5.804 -13.285 1.00 81.81 182 TYR A N 1
ATOM 1447 C CA . TYR A 1 182 ? 0.779 -5.763 -13.116 1.00 81.81 182 TYR A CA 1
ATOM 1448 C C . TYR A 1 182 ? 1.147 -5.041 -11.818 1.00 81.81 182 TYR A C 1
ATOM 1450 O O . TYR A 1 182 ? 1.744 -3.959 -11.804 1.00 81.81 182 TYR A O 1
ATOM 1458 N N . PHE A 1 183 ? 0.762 -5.624 -10.681 1.00 85.00 183 PHE A N 1
ATOM 1459 C CA . PHE A 1 183 ? 1.047 -5.035 -9.372 1.00 85.00 183 PHE A CA 1
ATOM 1460 C C . PHE A 1 183 ? 2.560 -4.853 -9.147 1.00 85.00 183 PHE A C 1
ATOM 1462 O O . PHE A 1 183 ? 2.984 -3.830 -8.618 1.00 85.00 183 PHE A O 1
ATOM 1469 N N . PHE A 1 184 ? 3.392 -5.766 -9.639 1.00 83.56 184 PHE A N 1
ATOM 1470 C CA . PHE A 1 184 ? 4.846 -5.708 -9.457 1.00 83.56 184 PHE A CA 1
ATOM 1471 C C . PHE A 1 184 ? 5.590 -4.869 -10.494 1.00 83.56 184 PHE A C 1
ATOM 1473 O O . PHE A 1 184 ? 6.811 -4.732 -10.416 1.00 83.56 184 PHE A O 1
ATOM 1480 N N . ASP A 1 185 ? 4.869 -4.269 -11.441 1.00 84.38 185 ASP A N 1
ATOM 1481 C CA . ASP A 1 185 ? 5.437 -3.252 -12.309 1.00 84.38 185 ASP A CA 1
ATOM 1482 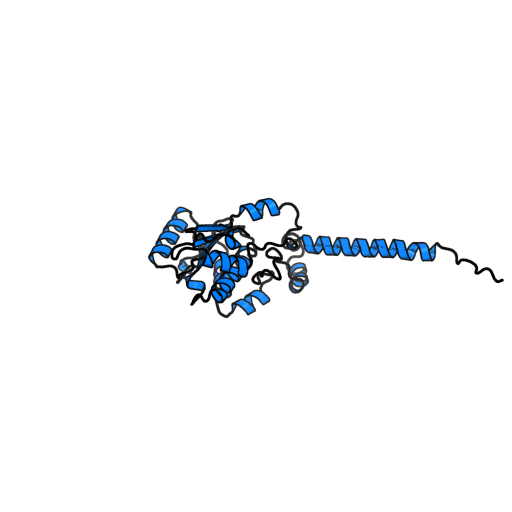C C . ASP A 1 185 ? 5.601 -1.933 -11.544 1.00 84.38 185 ASP A C 1
ATOM 1484 O O . ASP A 1 185 ? 4.655 -1.156 -11.374 1.00 84.38 185 ASP A O 1
ATOM 1488 N N . PHE A 1 186 ? 6.823 -1.700 -11.066 1.00 85.75 186 PHE A N 1
ATOM 1489 C CA . PHE A 1 186 ? 7.244 -0.452 -10.427 1.00 85.75 186 PHE A CA 1
ATOM 1490 C C . PHE A 1 186 ? 8.055 0.443 -11.367 1.00 85.75 186 PHE A C 1
ATOM 1492 O O . PHE A 1 186 ? 8.473 1.534 -10.967 1.00 85.75 186 PHE A O 1
ATOM 1499 N N . PHE A 1 187 ? 8.310 0.002 -12.598 1.00 82.50 187 PHE A N 1
ATOM 1500 C CA . PHE A 1 187 ? 9.229 0.685 -13.489 1.00 82.50 187 PHE A CA 1
ATOM 1501 C C . PHE A 1 187 ? 8.586 1.922 -14.126 1.00 82.50 187 PHE A C 1
ATOM 1503 O O . PHE A 1 187 ? 7.410 1.941 -14.484 1.00 82.50 187 PHE A O 1
ATOM 1510 N N . LYS A 1 188 ? 9.377 2.986 -14.286 1.00 83.25 188 LYS A N 1
ATOM 1511 C CA . LYS A 1 188 ? 8.966 4.218 -14.964 1.00 83.25 188 LYS A CA 1
ATOM 1512 C C . LYS A 1 188 ? 10.042 4.635 -15.962 1.00 83.25 188 LYS A C 1
ATOM 1514 O O . LYS A 1 188 ? 11.106 5.119 -15.594 1.00 83.25 188 LYS A O 1
ATOM 1519 N N . TRP A 1 189 ? 9.728 4.544 -17.255 1.00 78.00 189 TRP A N 1
ATOM 1520 C CA . TRP A 1 189 ? 10.643 4.969 -18.326 1.00 78.00 189 TRP A CA 1
ATOM 1521 C C . TRP A 1 189 ? 11.086 6.432 -18.193 1.00 78.00 189 TRP A C 1
ATOM 1523 O O . TRP A 1 189 ? 12.238 6.762 -18.455 1.00 78.00 189 TRP A O 1
ATOM 1533 N N . LYS A 1 190 ? 10.186 7.311 -17.734 1.00 81.31 190 LYS A N 1
ATOM 1534 C CA . LYS A 1 190 ? 10.460 8.747 -17.576 1.00 81.31 190 LYS A CA 1
ATOM 1535 C C . LYS A 1 190 ? 11.498 9.054 -16.488 1.00 81.31 190 LYS A C 1
ATOM 1537 O O . LYS A 1 190 ? 12.177 10.070 -16.586 1.00 81.31 190 LYS A O 1
ATOM 1542 N N . THR A 1 191 ? 11.630 8.206 -15.465 1.00 78.19 191 THR A N 1
ATOM 1543 C CA . THR A 1 191 ? 12.565 8.422 -14.345 1.00 78.19 191 THR A CA 1
ATOM 1544 C C . THR A 1 191 ? 13.928 7.777 -14.586 1.00 78.19 191 THR A C 1
ATOM 1546 O O . THR A 1 191 ? 14.906 8.174 -13.951 1.00 78.19 191 THR A O 1
ATOM 1549 N N . LEU A 1 192 ? 14.039 6.874 -15.567 1.00 76.94 192 LEU A N 1
ATOM 1550 C CA . LEU A 1 192 ? 15.278 6.170 -15.901 1.00 76.94 192 LEU A CA 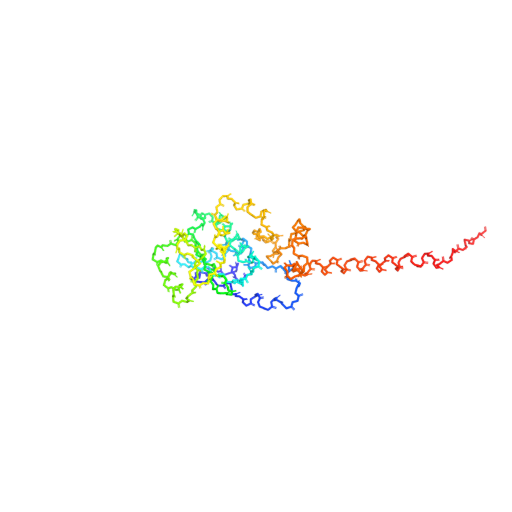1
ATOM 1551 C C . LEU A 1 192 ? 16.468 7.110 -16.200 1.00 76.94 192 LEU A C 1
ATOM 1553 O O . LEU A 1 192 ? 17.521 6.919 -15.588 1.00 76.94 192 LEU A O 1
ATOM 1557 N N . PRO A 1 193 ? 16.355 8.157 -17.050 1.00 79.44 193 PRO A N 1
ATOM 1558 C CA . PRO A 1 193 ? 17.492 9.040 -17.327 1.00 79.44 193 PRO A CA 1
ATOM 1559 C C . PRO A 1 193 ? 17.974 9.793 -16.083 1.00 79.44 193 PRO A C 1
ATOM 1561 O O . PRO A 1 193 ? 19.169 10.034 -15.924 1.00 79.44 193 PRO A O 1
ATOM 1564 N N . HIS A 1 194 ? 17.047 10.162 -15.194 1.00 76.31 194 HIS A N 1
ATOM 1565 C CA . HIS A 1 194 ? 17.372 10.840 -13.945 1.00 76.31 194 HIS A CA 1
ATOM 1566 C C . HIS A 1 194 ? 18.074 9.891 -12.965 1.00 76.31 194 HIS A C 1
ATOM 1568 O O . HIS A 1 194 ? 19.107 10.259 -12.413 1.00 76.31 194 HIS A O 1
ATOM 1574 N N . MET A 1 195 ? 17.593 8.650 -12.821 1.00 73.56 195 MET A N 1
ATOM 1575 C CA . MET A 1 195 ? 18.234 7.628 -11.983 1.00 73.56 195 MET A CA 1
ATOM 1576 C C . MET A 1 195 ? 19.663 7.309 -12.438 1.00 73.56 195 MET A C 1
ATOM 1578 O O . MET A 1 195 ? 20.563 7.242 -11.604 1.00 73.56 195 MET A O 1
ATOM 1582 N N . ILE A 1 196 ? 19.894 7.166 -13.749 1.00 74.62 196 ILE A N 1
ATOM 1583 C CA . ILE A 1 196 ? 21.232 6.897 -14.305 1.00 74.62 196 ILE A CA 1
ATOM 1584 C C . ILE A 1 196 ? 22.205 8.039 -13.974 1.00 74.62 196 ILE A C 1
ATOM 1586 O O . ILE A 1 196 ? 23.357 7.785 -13.630 1.00 74.62 196 ILE A O 1
ATOM 1590 N N . ARG A 1 197 ? 21.746 9.296 -14.047 1.00 77.88 197 ARG A N 1
ATOM 1591 C CA . ARG A 1 197 ? 22.573 10.475 -13.739 1.00 77.88 197 ARG A CA 1
ATOM 1592 C C . ARG A 1 197 ? 22.823 10.647 -12.242 1.00 77.88 197 ARG A C 1
ATOM 1594 O O . ARG A 1 197 ? 23.941 10.966 -11.857 1.00 77.88 197 ARG A O 1
ATOM 1601 N N . ALA A 1 198 ? 21.796 10.454 -11.416 1.00 72.69 198 ALA A N 1
ATOM 1602 C CA . ALA A 1 198 ? 21.873 10.661 -9.971 1.00 72.69 198 ALA A CA 1
ATOM 1603 C C . ALA A 1 198 ? 22.605 9.519 -9.246 1.00 72.69 198 ALA A C 1
ATOM 1605 O O . ALA A 1 198 ? 23.242 9.747 -8.222 1.00 72.69 198 ALA A O 1
ATOM 1606 N N . MET A 1 199 ? 22.524 8.288 -9.764 1.00 67.44 199 MET A N 1
ATOM 1607 C CA . MET A 1 199 ? 23.052 7.085 -9.112 1.00 67.44 199 MET A CA 1
ATOM 1608 C C . MET A 1 199 ? 23.778 6.154 -10.104 1.00 67.44 199 MET A C 1
ATOM 1610 O O . MET A 1 199 ? 23.411 4.984 -10.234 1.00 67.44 199 MET A O 1
ATOM 1614 N N . PRO A 1 200 ? 24.853 6.597 -10.782 1.00 63.28 200 PRO A N 1
ATOM 1615 C CA . PRO A 1 200 ? 25.474 5.854 -11.886 1.00 63.28 200 PRO A CA 1
ATOM 1616 C C . PRO A 1 200 ? 26.011 4.463 -11.503 1.00 63.28 200 PRO A C 1
ATOM 1618 O O . PRO A 1 200 ? 26.105 3.591 -12.363 1.00 63.28 200 PRO A O 1
ATOM 1621 N N . ARG A 1 201 ? 26.321 4.218 -10.220 1.00 61.12 201 ARG A N 1
ATOM 1622 C CA . ARG A 1 201 ? 26.783 2.906 -9.720 1.00 61.12 201 ARG A CA 1
ATOM 1623 C C . ARG A 1 201 ? 25.692 2.027 -9.107 1.00 61.12 201 ARG A C 1
ATOM 1625 O O . ARG A 1 201 ? 25.904 0.828 -8.979 1.00 61.12 201 ARG A O 1
ATOM 1632 N N . GLN A 1 202 ? 24.555 2.598 -8.710 1.00 61.31 202 GLN A N 1
ATOM 1633 C CA . GLN A 1 202 ? 23.521 1.883 -7.949 1.00 61.31 202 GLN A CA 1
ATOM 1634 C C . GLN A 1 202 ? 22.180 1.795 -8.679 1.00 61.31 202 GLN A C 1
ATOM 1636 O O . GLN A 1 202 ? 21.336 0.999 -8.279 1.00 61.31 202 GLN A O 1
ATOM 1641 N N . TRP A 1 203 ? 21.980 2.542 -9.771 1.00 62.53 203 TRP A N 1
ATOM 1642 C CA . TRP A 1 203 ? 20.725 2.518 -10.525 1.00 62.53 203 TRP A CA 1
ATOM 1643 C C . TRP A 1 203 ? 20.343 1.101 -10.978 1.00 62.53 203 TRP A C 1
ATOM 1645 O O . TRP A 1 203 ? 19.164 0.773 -10.957 1.00 62.53 203 TRP A O 1
ATOM 1655 N N . LEU A 1 204 ? 21.326 0.243 -11.284 1.00 60.41 204 LEU A N 1
ATOM 1656 C CA . LEU A 1 204 ? 21.127 -1.171 -11.631 1.00 60.41 204 LEU A CA 1
ATOM 1657 C C . LEU A 1 204 ? 20.536 -2.011 -10.484 1.00 60.41 204 LEU A C 1
ATOM 1659 O O . LEU A 1 204 ? 19.773 -2.932 -10.742 1.00 60.41 204 LEU A O 1
ATOM 1663 N N . LEU A 1 205 ? 20.851 -1.696 -9.222 1.00 57.59 205 LEU A N 1
ATOM 1664 C CA . LEU A 1 205 ? 20.290 -2.389 -8.051 1.00 57.59 205 LEU A CA 1
ATOM 1665 C C . LEU A 1 205 ? 18.839 -1.967 -7.775 1.00 57.59 205 LEU A C 1
ATOM 1667 O O . LEU A 1 205 ? 18.064 -2.727 -7.198 1.00 57.59 205 LEU A O 1
ATOM 1671 N N . PHE A 1 206 ? 18.477 -0.753 -8.190 1.00 60.38 206 PHE A N 1
ATOM 1672 C CA . PHE A 1 206 ? 17.152 -0.172 -7.987 1.00 60.38 206 PHE A CA 1
ATOM 1673 C C . PHE A 1 206 ? 16.222 -0.320 -9.202 1.00 60.38 206 PHE A C 1
ATOM 1675 O O . PHE A 1 206 ? 15.020 -0.090 -9.077 1.00 60.38 206 PHE A O 1
ATOM 1682 N N . SER A 1 207 ? 16.752 -0.707 -10.365 1.00 62.81 207 SER A N 1
ATOM 1683 C CA . SER A 1 207 ? 15.978 -0.944 -11.584 1.00 62.81 207 SER A CA 1
ATOM 1684 C C . SER A 1 207 ? 15.414 -2.366 -11.604 1.00 62.81 207 SER A C 1
ATOM 1686 O O . SER A 1 207 ? 16.126 -3.330 -11.330 1.00 62.81 207 SER A O 1
ATOM 1688 N N . GLU A 1 208 ? 14.131 -2.511 -11.936 1.00 66.25 208 GLU A N 1
ATOM 1689 C CA . GLU A 1 208 ? 13.502 -3.820 -12.138 1.00 66.25 208 GLU A CA 1
ATOM 1690 C C . GLU A 1 208 ? 14.127 -4.482 -13.384 1.00 66.25 208 GLU A C 1
ATOM 1692 O O . GLU A 1 208 ? 13.869 -4.074 -14.520 1.00 66.25 208 GLU A O 1
ATOM 1697 N N . TRP A 1 209 ? 14.984 -5.489 -13.173 1.00 66.31 209 TRP A N 1
ATOM 1698 C CA . TRP A 1 209 ? 15.810 -6.131 -14.211 1.00 66.31 209 TRP A CA 1
ATOM 1699 C C . TRP A 1 209 ? 15.010 -6.654 -15.411 1.00 66.31 209 TRP A C 1
ATOM 1701 O O . TRP A 1 209 ? 15.536 -6.680 -16.524 1.00 66.31 209 TRP A O 1
ATOM 1711 N N . GLY A 1 210 ? 13.743 -7.031 -15.209 1.00 65.50 210 GLY A N 1
ATOM 1712 C CA . GLY A 1 210 ? 12.889 -7.624 -16.238 1.00 65.50 210 GLY A CA 1
ATOM 1713 C C . GLY A 1 210 ? 12.792 -6.788 -17.515 1.00 65.50 210 GLY A C 1
ATOM 1714 O O . GLY A 1 210 ? 13.036 -7.307 -18.601 1.00 65.50 210 GLY A O 1
ATOM 1715 N N . TYR A 1 211 ? 12.525 -5.483 -17.410 1.00 71.00 211 TYR A N 1
ATOM 1716 C CA . TYR A 1 211 ? 12.399 -4.630 -18.601 1.00 71.00 211 TYR A CA 1
ATOM 1717 C C . TYR A 1 211 ? 13.734 -4.378 -19.303 1.00 71.00 211 TYR A C 1
ATOM 1719 O O . TYR A 1 211 ? 13.774 -4.297 -20.529 1.00 71.00 211 TYR A O 1
ATOM 1727 N N . LEU A 1 212 ? 14.833 -4.282 -18.549 1.00 73.38 212 LEU A N 1
ATOM 1728 C CA . LEU A 1 212 ? 16.165 -4.082 -19.124 1.00 73.38 212 LEU A CA 1
ATOM 1729 C C . LEU A 1 212 ? 16.636 -5.328 -19.876 1.00 73.38 212 LEU A C 1
ATOM 1731 O O . LEU A 1 212 ? 17.155 -5.211 -20.983 1.00 73.38 212 LEU A O 1
ATOM 1735 N N . ILE A 1 213 ? 16.407 -6.516 -19.309 1.00 77.75 213 ILE A N 1
ATOM 1736 C CA . ILE A 1 213 ? 16.717 -7.791 -19.962 1.00 77.75 213 ILE A CA 1
ATOM 1737 C C . ILE A 1 213 ? 15.848 -7.965 -21.211 1.00 77.75 213 ILE A C 1
ATOM 1739 O O . ILE A 1 213 ? 16.371 -8.328 -22.263 1.00 77.75 213 ILE A O 1
ATOM 1743 N N . LEU A 1 214 ? 14.550 -7.653 -21.146 1.00 79.88 214 LEU A N 1
ATOM 1744 C CA . LEU A 1 214 ? 13.678 -7.678 -22.324 1.00 79.88 214 LEU A CA 1
ATOM 1745 C C . LEU A 1 214 ? 14.159 -6.726 -23.426 1.00 79.88 214 LEU A C 1
ATOM 1747 O O . LEU A 1 214 ? 14.250 -7.121 -24.584 1.00 79.88 214 LEU A O 1
ATOM 1751 N N . ALA A 1 215 ? 14.511 -5.487 -23.085 1.00 82.62 215 ALA A N 1
ATOM 1752 C CA . ALA A 1 215 ? 15.015 -4.528 -24.064 1.00 82.62 215 ALA A CA 1
ATOM 1753 C C . ALA A 1 215 ? 16.359 -4.977 -24.668 1.00 82.62 215 ALA A C 1
ATOM 1755 O O . ALA A 1 215 ? 16.556 -4.875 -25.878 1.00 82.62 215 ALA A O 1
ATOM 1756 N N . ALA A 1 216 ? 17.267 -5.513 -23.848 1.00 85.31 216 ALA A N 1
ATOM 1757 C CA . ALA A 1 216 ? 18.558 -6.025 -24.301 1.00 85.31 216 ALA A CA 1
ATOM 1758 C C . ALA A 1 216 ? 18.407 -7.258 -25.207 1.00 85.31 216 ALA A C 1
ATOM 1760 O O . ALA A 1 216 ? 19.050 -7.335 -26.252 1.00 85.31 216 ALA A O 1
ATOM 1761 N N . THR A 1 217 ? 17.529 -8.197 -24.846 1.00 88.06 217 THR A N 1
ATOM 1762 C CA . THR A 1 217 ? 17.240 -9.393 -25.655 1.00 88.06 217 THR A CA 1
ATOM 1763 C C . THR A 1 217 ? 16.535 -9.037 -26.960 1.00 88.06 217 THR A C 1
ATOM 1765 O O . THR A 1 217 ? 16.895 -9.578 -28.003 1.00 88.06 217 THR A O 1
ATOM 1768 N N . LEU A 1 218 ? 15.608 -8.073 -26.943 1.00 91.06 218 LEU A N 1
ATOM 1769 C CA . LEU A 1 218 ? 14.998 -7.529 -28.156 1.00 91.06 218 LEU A CA 1
ATOM 1770 C C . LEU A 1 218 ? 16.053 -6.897 -29.069 1.00 91.06 218 LEU A C 1
ATOM 1772 O O . LEU A 1 218 ? 16.086 -7.194 -30.260 1.00 91.06 218 LEU A O 1
ATOM 1776 N N . LEU A 1 219 ? 16.950 -6.071 -28.520 1.00 93.38 219 LEU A N 1
ATOM 1777 C CA . LEU A 1 219 ? 18.039 -5.463 -29.286 1.00 93.38 219 LEU A CA 1
ATOM 1778 C C . LEU A 1 219 ? 18.958 -6.532 -29.891 1.00 93.38 219 LEU A C 1
ATOM 1780 O O . LEU A 1 219 ? 19.284 -6.466 -31.074 1.00 93.38 219 LEU A O 1
ATOM 1784 N N . GLN A 1 220 ? 19.330 -7.547 -29.108 1.00 93.31 220 GLN A N 1
ATOM 1785 C CA . GLN A 1 220 ? 20.123 -8.678 -29.584 1.00 93.31 220 GLN A CA 1
ATOM 1786 C C . GLN A 1 220 ? 19.413 -9.425 -30.722 1.00 93.31 220 GLN A C 1
ATOM 1788 O O . GLN A 1 220 ? 20.046 -9.730 -31.732 1.00 93.31 220 GLN A O 1
ATOM 1793 N N . ALA A 1 221 ? 18.108 -9.683 -30.593 1.00 94.94 221 ALA A N 1
ATOM 1794 C CA . ALA A 1 221 ? 17.309 -10.350 -31.617 1.00 94.94 221 ALA A CA 1
ATOM 1795 C C . ALA A 1 221 ? 17.206 -9.516 -32.902 1.00 94.94 221 ALA A C 1
ATOM 1797 O O . ALA A 1 221 ? 17.353 -10.066 -33.994 1.00 94.94 221 ALA A O 1
ATOM 1798 N N . VAL A 1 222 ? 17.019 -8.196 -32.794 1.00 95.06 222 VAL A N 1
ATOM 1799 C CA . VAL A 1 222 ? 17.001 -7.275 -33.943 1.00 95.06 222 VAL A CA 1
ATOM 1800 C C . VAL A 1 222 ? 18.361 -7.247 -34.636 1.00 95.06 222 VAL A C 1
ATOM 1802 O O . VAL A 1 222 ? 18.417 -7.386 -35.858 1.00 95.06 222 VAL A O 1
ATOM 1805 N N . CYS A 1 223 ? 19.460 -7.132 -33.884 1.00 94.62 223 CYS A N 1
ATOM 1806 C CA . CYS A 1 223 ? 20.815 -7.161 -34.436 1.00 94.62 223 CYS A CA 1
ATOM 1807 C C . CYS A 1 223 ? 21.097 -8.488 -35.150 1.00 94.62 223 CYS A C 1
ATOM 1809 O O . CYS A 1 223 ? 21.505 -8.480 -36.308 1.00 94.62 223 CYS A O 1
ATOM 1811 N N . ALA A 1 224 ? 20.824 -9.622 -34.499 1.00 94.25 224 ALA A N 1
ATOM 1812 C CA . ALA A 1 224 ? 21.018 -10.944 -35.088 1.00 94.25 224 ALA A CA 1
ATOM 1813 C C . ALA A 1 224 ? 20.169 -11.130 -36.353 1.00 94.25 224 ALA A C 1
ATOM 1815 O O . ALA A 1 224 ? 20.691 -11.553 -37.380 1.00 94.25 224 ALA A O 1
ATOM 1816 N N . SER A 1 225 ? 18.890 -10.742 -36.313 1.00 93.62 225 SER A N 1
ATOM 1817 C CA . SER A 1 225 ? 17.993 -10.806 -37.476 1.00 93.62 225 SER A CA 1
ATOM 1818 C C . SER A 1 225 ? 18.493 -9.928 -38.620 1.00 93.62 225 SER A C 1
ATOM 1820 O O . SER A 1 225 ? 18.521 -10.366 -39.763 1.00 93.62 225 SER A O 1
ATOM 1822 N N . THR A 1 226 ? 18.954 -8.712 -38.319 1.00 93.62 226 THR A N 1
ATOM 1823 C CA . THR A 1 226 ? 19.524 -7.794 -39.313 1.00 93.62 226 THR A CA 1
ATOM 1824 C C . THR A 1 226 ? 20.753 -8.409 -39.973 1.00 93.62 226 THR A C 1
ATOM 1826 O O . THR A 1 226 ? 20.832 -8.433 -41.198 1.00 93.62 226 THR A O 1
ATOM 1829 N N . VAL A 1 227 ? 21.678 -8.975 -39.189 1.00 94.25 227 VAL A N 1
ATOM 1830 C CA . VAL A 1 227 ? 22.846 -9.681 -39.733 1.00 94.25 227 VAL A CA 1
ATOM 1831 C C . VAL A 1 227 ? 22.401 -10.862 -40.594 1.00 94.25 227 VAL A C 1
ATOM 1833 O O . VAL A 1 227 ? 22.831 -10.957 -41.736 1.00 94.25 227 VAL A O 1
ATOM 1836 N N . PHE A 1 228 ? 21.503 -11.724 -40.116 1.00 93.44 228 PHE A N 1
ATOM 1837 C CA . PHE A 1 228 ? 21.076 -12.909 -40.867 1.00 93.44 228 PHE A CA 1
ATOM 1838 C C . PHE A 1 228 ? 20.242 -12.607 -42.117 1.00 93.44 228 PHE A C 1
ATOM 1840 O O . PHE A 1 228 ? 20.253 -13.418 -43.036 1.00 93.44 228 PHE A O 1
ATOM 1847 N N . ILE A 1 229 ? 19.549 -11.469 -42.190 1.00 91.50 229 ILE A N 1
ATOM 1848 C CA . ILE A 1 229 ? 18.782 -11.059 -43.378 1.00 91.50 229 ILE A CA 1
ATOM 1849 C C . ILE A 1 229 ? 19.676 -10.333 -44.386 1.00 91.50 229 ILE A C 1
ATOM 1851 O O . ILE A 1 229 ? 19.594 -10.586 -45.587 1.00 91.50 229 ILE A O 1
ATOM 1855 N N . ILE A 1 230 ? 20.535 -9.428 -43.915 1.00 90.94 230 ILE A N 1
ATOM 1856 C CA . ILE A 1 230 ? 21.342 -8.565 -44.783 1.00 90.94 230 ILE A CA 1
ATOM 1857 C C . ILE A 1 230 ? 22.600 -9.284 -45.285 1.00 90.94 230 ILE A C 1
ATOM 1859 O O . ILE A 1 230 ? 22.982 -9.121 -46.443 1.00 90.94 230 ILE A O 1
ATOM 1863 N N . LEU A 1 231 ? 23.241 -10.111 -44.455 1.00 88.75 231 LEU A N 1
ATOM 1864 C CA . LEU A 1 231 ? 24.476 -10.809 -44.820 1.00 88.75 231 LEU A CA 1
ATOM 1865 C C . LEU A 1 231 ? 24.310 -11.710 -46.065 1.00 88.75 231 LEU A C 1
ATOM 1867 O O . LEU A 1 231 ? 25.150 -11.615 -46.962 1.00 88.75 231 LEU A O 1
ATOM 1871 N N . PRO A 1 232 ? 23.236 -12.516 -46.216 1.00 86.88 232 PRO A N 1
ATOM 1872 C CA . PRO A 1 232 ? 23.016 -13.295 -47.432 1.00 86.88 232 PRO A CA 1
ATOM 1873 C C . PRO A 1 232 ? 22.782 -12.434 -48.670 1.00 86.88 232 PRO A C 1
ATOM 1875 O O . PRO A 1 232 ? 23.168 -12.856 -49.750 1.00 86.88 232 PRO A O 1
ATOM 1878 N N . LEU A 1 233 ? 22.203 -11.233 -48.549 1.00 84.31 233 LEU A N 1
ATOM 1879 C CA . LEU A 1 233 ? 21.987 -10.337 -49.694 1.00 84.31 233 LEU A CA 1
ATOM 1880 C C . LEU A 1 233 ? 23.302 -9.797 -50.271 1.00 84.31 233 LEU A C 1
ATOM 1882 O O . LEU A 1 233 ? 23.383 -9.543 -51.469 1.00 84.31 233 LEU A O 1
ATOM 1886 N N . PHE A 1 234 ? 24.339 -9.659 -49.442 1.00 81.81 234 PHE A N 1
ATOM 1887 C CA . PHE A 1 234 ? 25.675 -9.272 -49.901 1.00 81.81 234 PHE A CA 1
ATOM 1888 C C . PHE A 1 234 ? 26.508 -10.454 -50.418 1.00 81.81 234 PHE A C 1
ATOM 1890 O O . PHE A 1 234 ? 27.403 -10.257 -51.238 1.00 81.81 234 PHE A O 1
ATOM 1897 N N . ILE A 1 235 ? 26.227 -11.678 -49.956 1.00 85.56 235 ILE A N 1
ATOM 1898 C CA . ILE A 1 235 ? 26.956 -12.894 -50.360 1.00 85.56 235 ILE A CA 1
ATOM 1899 C C . ILE A 1 235 ? 26.305 -13.570 -51.580 1.00 85.56 235 ILE A C 1
ATOM 1901 O O . ILE A 1 235 ? 27.000 -14.167 -52.408 1.00 85.56 235 ILE A O 1
ATOM 1905 N N . ALA A 1 236 ? 24.982 -13.484 -51.724 1.00 74.44 236 ALA A N 1
ATOM 1906 C CA . ALA A 1 236 ? 24.249 -14.081 -52.830 1.00 74.44 236 ALA A CA 1
ATOM 1907 C C . ALA A 1 236 ? 24.554 -13.330 -54.132 1.00 74.44 236 ALA A C 1
ATOM 1909 O O . ALA A 1 236 ? 24.207 -12.164 -54.310 1.00 74.44 236 ALA A O 1
ATOM 1910 N N . LYS A 1 237 ? 25.205 -14.018 -55.077 1.00 68.62 237 LYS A N 1
ATOM 1911 C CA . LYS A 1 237 ? 25.407 -13.495 -56.433 1.00 68.62 237 LYS A CA 1
ATOM 1912 C C . LYS A 1 237 ? 24.048 -13.298 -57.119 1.00 68.62 237 LYS A C 1
ATOM 1914 O O . LYS A 1 237 ? 23.177 -14.157 -56.965 1.00 68.62 237 LYS A O 1
ATOM 1919 N N . PRO A 1 238 ? 23.869 -12.230 -57.918 1.00 64.94 238 PRO A N 1
ATOM 1920 C CA . PRO A 1 238 ? 22.635 -12.016 -58.660 1.00 64.94 238 PRO A CA 1
ATOM 1921 C C . PRO A 1 238 ? 22.358 -13.226 -59.554 1.00 64.94 238 PRO A C 1
ATOM 1923 O O . PRO A 1 238 ? 23.213 -13.642 -60.343 1.00 64.94 238 PRO A O 1
ATOM 1926 N N . ILE A 1 239 ? 21.161 -13.798 -59.424 1.00 65.00 239 ILE A N 1
ATOM 1927 C CA . ILE A 1 239 ? 20.678 -14.840 -60.327 1.00 65.00 239 ILE A CA 1
ATOM 1928 C C . ILE A 1 239 ? 20.579 -14.187 -61.708 1.00 65.00 239 ILE A C 1
ATOM 1930 O O . ILE A 1 239 ? 19.763 -13.289 -61.920 1.00 65.00 239 ILE A O 1
ATOM 1934 N N . LYS A 1 240 ? 21.445 -14.590 -62.647 1.00 57.34 240 LYS A N 1
ATOM 1935 C CA . LYS A 1 240 ? 21.326 -14.178 -64.050 1.00 57.34 240 LYS A CA 1
ATOM 1936 C C . LYS A 1 240 ? 19.957 -14.634 -64.548 1.00 57.34 240 LYS A C 1
ATOM 1938 O O . LYS A 1 240 ? 19.711 -15.833 -64.636 1.00 57.34 240 LYS A O 1
ATOM 1943 N N . ALA A 1 241 ? 19.085 -13.681 -64.870 1.00 58.50 241 ALA A N 1
ATOM 1944 C CA . ALA A 1 241 ? 17.842 -13.969 -65.565 1.00 58.50 241 ALA A CA 1
ATOM 1945 C C . ALA A 1 241 ? 18.173 -14.689 -66.882 1.00 58.50 241 ALA A C 1
ATOM 1947 O O . ALA A 1 241 ? 18.917 -14.162 -67.715 1.00 58.50 241 ALA A O 1
ATOM 1948 N N . VAL A 1 242 ? 17.657 -15.907 -67.048 1.00 58.75 242 VAL A N 1
ATOM 1949 C CA . VAL A 1 242 ? 17.730 -16.637 -68.315 1.00 58.75 242 VAL A CA 1
ATOM 1950 C C . VAL A 1 242 ? 16.819 -15.896 -69.293 1.00 58.75 242 VAL A C 1
ATOM 1952 O O . VAL A 1 242 ? 15.603 -15.892 -69.124 1.00 58.75 242 VAL A O 1
ATOM 1955 N N . ARG A 1 243 ? 17.410 -15.200 -70.272 1.00 52.78 243 ARG A N 1
ATOM 1956 C CA . ARG A 1 243 ? 16.670 -14.657 -71.419 1.00 52.78 243 ARG A CA 1
ATOM 1957 C C . ARG A 1 243 ? 16.255 -15.833 -72.307 1.00 52.78 243 ARG A C 1
ATOM 1959 O O . ARG A 1 243 ? 17.134 -16.551 -72.777 1.00 52.78 243 ARG A O 1
ATOM 1966 N N . SER A 1 244 ? 14.945 -16.016 -72.473 1.00 63.09 244 SER A N 1
ATOM 1967 C CA . SER A 1 244 ? 14.328 -16.844 -73.519 1.00 63.09 244 SER A CA 1
ATOM 1968 C C . SER A 1 244 ? 14.487 -16.200 -74.887 1.00 63.09 244 SER A C 1
ATOM 1970 O O . SER A 1 244 ? 14.288 -14.961 -74.936 1.00 63.09 244 SER A O 1
#

Secondary structure (DSSP, 8-state):
-HHHH----EEEEEE-THHHHHTTSSS-GGG---TTSSHHHHHHHHHTEEEEEEEEEEEE--SS--HHHHHHHHHHHHHHHTT-SSGGGGEEEEE-SSEEEEEE-SSPPPHHHHHHHHHHHHHTT-EEEE-TT--GGGBSSSS--SS-HHHHHHHHHTSTTHHHHHHHSSS--PPPBTTB--TT----TTTHHHHHHH-TTTHHHHS-HHHHHHHHHHHHHHHHHHHHHHHHHHHS--------

Foldseek 3Di:
DCLVPDPAADQEDEDDAVV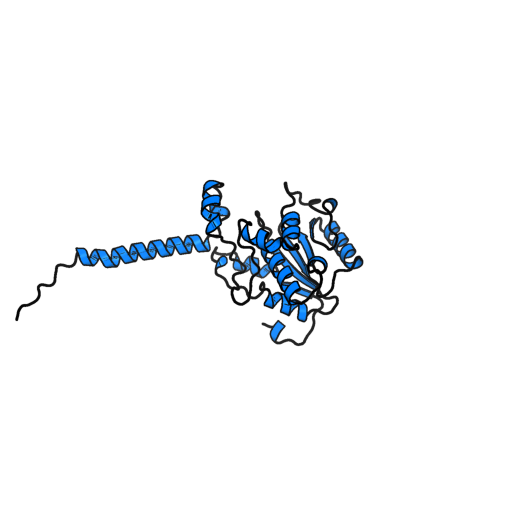VVVQVPDLQQLVDFDPCQALVNLLSNQVRYDQNHKYKYKYWADVVGALVLLSLLSQLVSLVVNVPDQSLQQWWWKDDLTMIMIMGGNHGDDPVNVVVVVVVCVVRLIATLGHVPDDPVRGCDRPHDPDRNSNVSSVCSSDPNNVVSCVPPLWNSHHHHPVRRSSVRGDDPVNLVVLCVVPVPCSVVVHSVNVVVVVVVVVVVVVVVCCVVVVCVVVDDDDPPDDD

pLDDT: mean 86.41, std 13.49, range [44.34, 98.56]